Protein AF-A0A7S1WUV7-F1 (afdb_monomer_lite)

Organism: Alexandrium catenella (NCBI:txid2925)

Secondary structure (DSSP, 8-state):
-HHHHHHHHHHHHHHHHHHHHHHHHHHHHHHHHHHHHHHHHHHHHHHHHHHHHHHHHHHHHHHHHHHHHHHHHHHHHHHHHHHHHHHHHHHHHHHHHHHHHHHHHHHHHHHHHHH--------------S-HHHHHHHHHHHHHHHHHHHHHHHHHHHHHHHHHHHHHHHHHHHHHHHHHHHHHHHHHHHHHHHHHHHHHHHHHHHHHHHHHHHHHHHHHHHHHHHHHHHHHHHHHHHHHHHHHHHHHHHHHHHHHHHHHHHHHHHHHHHHHHHHHHHHHHHHHHHHHHHHHHHHHHHHHHHHHHHHS------PPPTT-HHHHHHHHHHHHHHHHHHHT------------

Sequence (352 aa):
AVKSATLNLEDATKKKGTFLEHVQAERSRLADHQRWCADAGRELDQATASLKGSWAKRDQAQDFIDKLSDELAGFREELAALEAAAEADRAEAAFHRERLRVSEERCAAFQMAHGSRPASRAAKAAPPMPLVGLAAEAGKIEEQARNALRQQLVEVAAKSAAFSKEAEGLEGDRDKYAEELRKLKEETRPLAERQARAEKDIKELDVEVEKLQTNRMVLFMQVESATRQKERFYQDRSRMLSDMGCRKQTVEEIRGLTWQQLDEAKDVMCKTSKTWQASEAEHQQRRRELARLAAAHSQALAAASAAQPALRVKLPEPDSVHMEAALQRAQAASASVQARGAPAQAQQGLEE

Radius of gyration: 77.76 Å; chains: 1; bounding box: 161×42×226 Å

pLDDT: mean 78.92, std 14.1, range [41.12, 97.5]

Structure (mmCIF, N/CA/C/O backbone):
data_AF-A0A7S1WUV7-F1
#
_entry.id   AF-A0A7S1WUV7-F1
#
loop_
_atom_site.group_PDB
_atom_site.id
_atom_site.type_symbol
_atom_site.label_atom_id
_atom_site.label_alt_id
_atom_site.label_comp_id
_atom_site.label_asym_id
_atom_site.label_entity_id
_atom_site.label_seq_id
_atom_site.pdbx_PDB_ins_code
_atom_site.Cartn_x
_atom_site.Cartn_y
_atom_site.Cartn_z
_atom_site.occupancy
_atom_site.B_iso_or_equiv
_atom_site.auth_seq_id
_atom_site.auth_comp_id
_atom_site.auth_asym_id
_atom_site.auth_atom_id
_atom_site.pdbx_PDB_model_num
ATOM 1 N N . ALA A 1 1 ? -43.444 -12.547 53.611 1.00 56.59 1 ALA A N 1
ATOM 2 C CA . ALA A 1 1 ? -42.289 -11.624 53.638 1.00 56.59 1 ALA A CA 1
ATOM 3 C C . ALA A 1 1 ? -40.950 -12.357 53.476 1.00 56.59 1 ALA A C 1
ATOM 5 O O . ALA A 1 1 ? -40.389 -12.292 52.394 1.00 56.59 1 ALA A O 1
ATOM 6 N N . VAL A 1 2 ? -40.472 -13.126 54.467 1.00 59.25 2 VAL A N 1
ATOM 7 C CA . VAL A 1 2 ? -39.122 -13.746 54.446 1.00 59.25 2 VAL A CA 1
ATOM 8 C C . VAL A 1 2 ? -38.874 -14.667 53.239 1.00 59.25 2 VAL A C 1
ATOM 10 O O . VAL A 1 2 ? -37.889 -14.477 52.540 1.00 59.25 2 VAL A O 1
ATOM 13 N N . LYS A 1 3 ? -39.798 -15.586 52.915 1.00 64.25 3 LYS A N 1
ATOM 14 C CA . LYS A 1 3 ? -39.678 -16.466 51.729 1.00 64.25 3 LYS A CA 1
ATOM 15 C C . LYS A 1 3 ? -39.639 -15.714 50.388 1.00 64.25 3 LYS A C 1
ATOM 17 O O . LYS A 1 3 ? -39.005 -16.169 49.446 1.00 64.25 3 LYS A O 1
ATOM 22 N N . SER A 1 4 ? -40.319 -14.570 50.295 1.00 65.94 4 SER A N 1
ATOM 23 C CA . SER A 1 4 ? -40.301 -13.729 49.089 1.00 65.94 4 SER A CA 1
ATOM 24 C C . SER A 1 4 ? -38.988 -12.944 48.987 1.00 65.94 4 SER A C 1
ATOM 26 O O . SER A 1 4 ? -38.419 -12.844 47.906 1.00 65.94 4 SER A O 1
ATOM 28 N N . ALA A 1 5 ? -38.448 -12.478 50.118 1.00 61.56 5 ALA A N 1
ATOM 29 C CA . ALA A 1 5 ? -37.150 -11.813 50.167 1.00 61.56 5 ALA A CA 1
ATOM 30 C C . ALA A 1 5 ? -35.989 -12.757 49.802 1.00 61.56 5 ALA A C 1
ATOM 32 O O . ALA A 1 5 ? -35.082 -12.345 49.085 1.00 61.56 5 ALA A O 1
ATOM 33 N N . THR A 1 6 ? -36.027 -14.023 50.234 1.0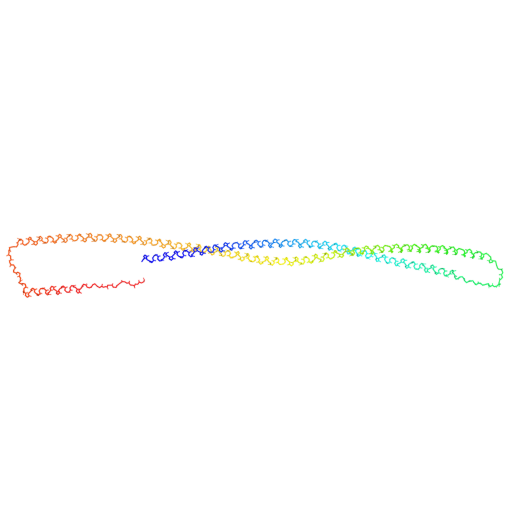0 68.50 6 THR A N 1
ATOM 34 C CA . THR A 1 6 ? -35.000 -15.019 49.877 1.00 68.50 6 THR A CA 1
ATOM 35 C C . THR A 1 6 ? -35.036 -15.383 48.394 1.00 68.50 6 THR A C 1
ATOM 37 O O . THR A 1 6 ? -33.985 -15.411 47.763 1.00 68.50 6 THR A O 1
ATOM 40 N N . LEU A 1 7 ? -36.229 -15.568 47.812 1.00 73.94 7 LEU A N 1
ATOM 41 C CA . LEU A 1 7 ? -36.388 -15.803 46.369 1.00 73.94 7 LEU A CA 1
ATOM 42 C C . LEU A 1 7 ? -35.857 -14.625 45.537 1.00 73.94 7 LEU A C 1
ATOM 44 O O . LEU A 1 7 ? -35.116 -14.830 44.580 1.00 73.94 7 LEU A O 1
ATOM 48 N N . ASN A 1 8 ? -36.150 -13.387 45.947 1.00 73.12 8 ASN A N 1
ATOM 49 C CA . ASN A 1 8 ? -35.630 -12.194 45.273 1.00 73.12 8 ASN A CA 1
ATOM 50 C C . ASN A 1 8 ? -34.098 -12.078 45.370 1.00 73.12 8 ASN A C 1
ATOM 52 O O . ASN A 1 8 ? -33.456 -11.592 44.438 1.00 73.12 8 ASN A O 1
ATOM 56 N N . LEU A 1 9 ? -33.499 -12.527 46.479 1.00 70.69 9 LEU A N 1
ATOM 57 C CA . LEU A 1 9 ? -32.046 -12.525 46.664 1.00 70.69 9 LEU A CA 1
ATOM 58 C C . LEU A 1 9 ? -31.357 -13.584 45.783 1.00 70.69 9 LEU A C 1
ATOM 60 O O . LEU A 1 9 ? -30.314 -13.310 45.183 1.00 70.69 9 LEU A O 1
ATOM 64 N N . GLU A 1 10 ? -31.945 -14.776 45.669 1.00 76.62 10 GLU A N 1
ATOM 65 C CA . GLU A 1 10 ? -31.465 -15.839 44.775 1.00 76.62 10 GLU A CA 1
ATOM 66 C C . GLU A 1 10 ? -31.555 -15.421 43.302 1.00 76.62 10 GLU A C 1
ATOM 68 O O . GLU A 1 10 ? -30.603 -15.598 42.541 1.00 76.62 10 GLU A O 1
ATOM 73 N N . ASP A 1 11 ? -32.649 -14.776 42.899 1.00 80.81 11 ASP A N 1
ATOM 74 C CA . ASP A 1 11 ? -32.791 -14.231 41.547 1.00 80.81 11 ASP A CA 1
ATOM 75 C C . ASP A 1 11 ? -31.796 -13.098 41.264 1.00 80.81 11 ASP A C 1
ATOM 77 O O . ASP A 1 11 ? -31.212 -13.033 40.179 1.00 80.81 11 ASP A O 1
ATOM 81 N N . ALA A 1 12 ? -31.551 -12.210 42.231 1.00 74.06 12 ALA A N 1
ATOM 82 C CA . ALA A 1 12 ? -30.576 -11.130 42.087 1.00 74.06 12 ALA A CA 1
ATOM 83 C C . ALA A 1 12 ? -29.134 -11.656 41.992 1.00 74.06 12 ALA A C 1
ATOM 85 O O . ALA A 1 12 ? -28.332 -11.138 41.211 1.00 74.06 12 ALA A O 1
ATOM 86 N N . THR A 1 13 ? -28.797 -12.700 42.752 1.00 76.19 13 THR A N 1
ATOM 87 C CA . THR A 1 13 ? -27.467 -13.331 42.704 1.00 76.19 13 THR A CA 1
ATOM 88 C C . THR A 1 13 ? -27.249 -14.106 41.409 1.00 76.19 13 THR A C 1
ATOM 90 O O . THR A 1 13 ? -26.186 -13.953 40.805 1.00 76.19 13 THR A O 1
ATOM 93 N N . LYS A 1 14 ? -28.262 -14.826 40.907 1.00 81.69 14 LYS A N 1
ATOM 94 C CA . LYS A 1 14 ? -28.226 -15.445 39.570 1.00 81.69 14 LYS A CA 1
ATOM 95 C C . LYS A 1 14 ? -28.046 -14.404 38.465 1.00 81.69 14 LYS A C 1
ATOM 97 O O . LYS A 1 14 ? -27.123 -14.531 37.666 1.00 81.69 14 LYS A O 1
ATOM 102 N N . LYS A 1 15 ? -28.845 -13.326 38.471 1.00 80.19 15 LYS A N 1
ATOM 103 C CA . LYS A 1 15 ? -28.729 -12.219 37.497 1.00 80.19 15 LYS A CA 1
ATOM 104 C C . LYS A 1 15 ? -27.354 -11.545 37.540 1.00 80.19 15 LYS A C 1
ATOM 106 O O . LYS A 1 15 ? -26.814 -11.176 36.498 1.00 80.19 15 LYS A O 1
ATOM 111 N N . LYS A 1 16 ? -26.764 -11.398 38.732 1.00 78.56 16 LYS A N 1
ATOM 112 C CA . LYS A 1 16 ? -25.396 -10.885 38.901 1.00 78.56 16 LYS A CA 1
ATOM 113 C C . LYS A 1 16 ? -24.354 -11.841 38.313 1.00 78.56 16 LYS A C 1
ATOM 115 O O . LYS A 1 16 ? -23.436 -11.369 37.649 1.00 78.56 16 LYS A O 1
ATOM 120 N N . GLY A 1 17 ? -24.499 -13.149 38.531 1.00 81.94 17 GLY A N 1
ATOM 121 C CA . GLY A 1 17 ? -23.625 -14.175 37.952 1.00 81.94 17 GLY A CA 1
ATOM 122 C C . GLY A 1 17 ? -23.618 -14.125 36.424 1.00 81.94 17 GLY A C 1
ATOM 123 O O . GLY A 1 17 ? -22.570 -13.895 35.828 1.00 81.94 17 GLY A O 1
ATOM 124 N N . THR A 1 18 ? -24.799 -14.189 35.801 1.00 84.81 18 THR A N 1
ATOM 125 C CA . THR A 1 18 ? -24.943 -14.119 34.335 1.00 84.81 18 THR A CA 1
ATOM 126 C C . THR A 1 18 ? -24.417 -12.805 33.752 1.00 84.81 18 THR A C 1
ATOM 128 O O . THR A 1 18 ? -23.860 -12.775 32.658 1.00 84.81 18 THR A O 1
ATOM 131 N N . PHE A 1 19 ? -24.568 -11.694 34.481 1.00 75.56 19 PHE A N 1
ATOM 132 C CA . PHE A 1 19 ? -24.035 -10.402 34.056 1.00 75.56 19 PHE A CA 1
ATOM 133 C C . PHE A 1 19 ? -22.501 -10.365 34.090 1.00 75.56 19 PHE A C 1
ATOM 135 O O . PHE A 1 19 ? -21.883 -9.854 33.159 1.00 75.56 19 PHE A O 1
ATOM 142 N N . LEU A 1 20 ? -21.875 -10.911 35.138 1.00 82.06 20 LEU A N 1
ATOM 143 C CA . LEU A 1 20 ? -20.415 -10.982 35.233 1.00 82.06 20 LEU A CA 1
ATOM 144 C C . LEU A 1 20 ? -19.821 -11.875 34.141 1.00 82.06 20 LEU A C 1
ATOM 146 O O . LEU A 1 20 ? -18.829 -11.487 33.527 1.00 82.06 20 LEU A O 1
ATOM 150 N N . GLU A 1 21 ? -20.459 -13.010 33.848 1.00 85.06 21 GLU A N 1
ATOM 151 C CA . GLU A 1 21 ? -20.090 -13.872 32.720 1.00 85.06 21 GLU A CA 1
ATOM 152 C C . GLU A 1 21 ? -20.181 -13.121 31.388 1.00 85.06 21 GLU A C 1
ATOM 154 O O . GLU A 1 21 ? -19.249 -13.176 30.586 1.00 85.06 21 GLU A O 1
ATOM 159 N N . HIS A 1 22 ? -21.250 -12.347 31.173 1.00 79.12 22 HIS A N 1
ATOM 160 C CA . HIS A 1 22 ? -21.406 -11.534 29.969 1.00 79.12 22 HIS A CA 1
ATOM 161 C C . HIS A 1 22 ? -20.325 -10.445 29.852 1.00 79.12 22 HIS A C 1
ATOM 163 O O . HIS A 1 22 ? -19.705 -10.305 28.801 1.00 79.12 22 HIS A O 1
ATOM 169 N N . VAL A 1 23 ? -20.021 -9.724 30.938 1.00 78.94 23 VAL A N 1
ATOM 170 C CA . VAL A 1 23 ? -18.937 -8.721 30.962 1.00 78.94 23 VAL A CA 1
ATOM 171 C C . VAL A 1 23 ? -17.575 -9.363 30.698 1.00 78.94 23 VAL A C 1
ATOM 173 O O . VAL A 1 23 ? -16.730 -8.772 30.024 1.00 78.94 23 VAL A O 1
ATOM 176 N N . GLN A 1 24 ? -17.335 -10.563 31.225 1.00 85.12 24 GLN A N 1
ATOM 177 C CA . GLN A 1 24 ? -16.090 -11.288 31.001 1.00 85.12 24 GLN A CA 1
ATOM 178 C C . GLN A 1 24 ? -15.980 -11.784 29.555 1.00 85.12 24 GLN A C 1
ATOM 180 O O . GLN A 1 24 ? -14.920 -11.633 28.953 1.00 85.12 24 GLN A O 1
ATOM 185 N N . ALA A 1 25 ? -17.076 -12.272 28.968 1.00 83.00 25 ALA A N 1
ATOM 186 C CA . ALA A 1 25 ? -17.142 -12.632 27.555 1.00 83.00 25 ALA A CA 1
ATOM 187 C C . ALA A 1 25 ? -16.883 -11.422 26.639 1.00 83.00 25 ALA A C 1
ATOM 189 O O . ALA A 1 25 ? -16.082 -11.524 25.712 1.00 83.00 25 ALA A O 1
ATOM 190 N N . GLU A 1 26 ? -17.481 -10.262 26.925 1.00 79.38 26 GLU A N 1
ATOM 191 C CA . GLU A 1 26 ? -17.240 -9.024 26.167 1.00 79.38 26 GLU A CA 1
ATOM 192 C C . GLU A 1 26 ? -15.802 -8.507 26.325 1.00 79.38 26 GLU A C 1
ATOM 194 O O . GLU A 1 26 ? -15.195 -8.035 25.364 1.00 79.38 26 GLU A O 1
ATOM 199 N N . ARG A 1 27 ? -15.190 -8.656 27.509 1.00 82.06 27 ARG A N 1
ATOM 200 C CA . ARG A 1 27 ? -13.759 -8.360 27.693 1.00 82.06 27 ARG A CA 1
ATOM 201 C C . ARG A 1 27 ? -12.869 -9.264 26.846 1.00 82.06 27 ARG A C 1
ATOM 203 O O . ARG A 1 27 ? -11.923 -8.756 26.248 1.00 82.06 27 ARG A O 1
ATOM 210 N N . SER A 1 28 ? -13.163 -10.563 26.792 1.00 87.81 28 SER A N 1
ATOM 211 C CA . SER A 1 28 ? -12.429 -11.501 25.936 1.00 87.81 28 SER A CA 1
ATOM 212 C C . SER A 1 28 ? -12.592 -11.140 24.460 1.00 87.81 28 SER A C 1
ATOM 214 O O . SER A 1 28 ? -11.590 -10.999 23.768 1.00 87.81 28 SER A O 1
ATOM 216 N N . ARG A 1 29 ? -13.821 -10.853 24.004 1.00 82.50 29 ARG A N 1
ATOM 217 C CA . ARG A 1 29 ? -14.094 -10.390 22.630 1.00 82.50 29 ARG A CA 1
ATOM 218 C C . ARG A 1 29 ? -13.323 -9.121 22.278 1.00 82.50 29 ARG A C 1
ATOM 220 O O . ARG A 1 29 ? -12.734 -9.047 21.205 1.00 82.50 29 ARG A O 1
ATOM 227 N N . LEU A 1 30 ? -13.280 -8.139 23.181 1.00 81.50 30 LEU A N 1
ATOM 228 C CA . LEU A 1 30 ? -12.511 -6.912 22.969 1.00 81.50 30 LEU A CA 1
ATOM 229 C C . LEU A 1 30 ? -11.004 -7.190 22.887 1.00 81.50 30 LEU A C 1
ATOM 231 O O . LEU A 1 30 ? -10.322 -6.579 22.067 1.00 81.50 30 LEU A O 1
ATOM 235 N N . ALA A 1 31 ? -10.478 -8.087 23.724 1.00 86.75 31 ALA A N 1
ATOM 236 C CA . ALA A 1 31 ? -9.068 -8.466 23.696 1.00 86.75 31 ALA A CA 1
ATOM 237 C C . ALA A 1 31 ? -8.701 -9.199 22.395 1.00 86.75 31 ALA A C 1
ATOM 239 O O . ALA A 1 31 ? -7.674 -8.889 21.789 1.00 86.75 31 ALA A O 1
ATOM 240 N N . ASP A 1 32 ? -9.553 -10.114 21.934 1.00 86.81 32 ASP A N 1
ATOM 241 C CA . ASP A 1 32 ? -9.372 -10.820 20.664 1.00 86.81 32 ASP A CA 1
ATOM 242 C C . ASP A 1 32 ? -9.455 -9.850 19.479 1.00 86.81 32 ASP A C 1
ATOM 244 O O . ASP A 1 32 ? -8.596 -9.877 18.598 1.00 86.81 32 ASP A O 1
ATOM 248 N N . HIS A 1 33 ? -10.406 -8.910 19.503 1.00 79.19 33 HIS A N 1
ATOM 249 C CA . HIS A 1 33 ? -10.515 -7.859 18.487 1.00 79.19 33 HIS A CA 1
ATOM 250 C C . HIS A 1 33 ? -9.288 -6.941 18.468 1.00 79.19 33 HIS A C 1
ATOM 252 O O . HIS A 1 33 ? -8.793 -6.586 17.405 1.00 79.19 33 HIS A O 1
ATOM 258 N N . GLN A 1 34 ? -8.743 -6.582 19.635 1.00 82.75 34 GLN A N 1
ATOM 259 C CA . GLN A 1 34 ? -7.508 -5.795 19.728 1.00 82.75 34 GLN A CA 1
ATOM 260 C C . GLN A 1 34 ? -6.296 -6.534 19.155 1.00 82.75 34 GLN A C 1
ATOM 262 O O . GLN A 1 34 ? -5.472 -5.903 18.491 1.00 82.75 34 GLN A O 1
ATOM 267 N N . ARG A 1 35 ? -6.186 -7.846 19.400 1.00 92.06 35 ARG A N 1
ATOM 268 C CA . ARG A 1 35 ? -5.139 -8.684 18.798 1.00 92.06 35 ARG A CA 1
ATOM 269 C C . ARG A 1 35 ? -5.284 -8.708 17.285 1.00 92.06 35 ARG A C 1
ATOM 271 O O . ARG A 1 35 ? -4.329 -8.369 16.598 1.00 92.06 35 ARG A O 1
ATOM 278 N N . TRP A 1 36 ? -6.494 -8.966 16.795 1.00 91.00 36 TRP A N 1
ATOM 279 C CA . TRP A 1 36 ? -6.782 -8.958 15.367 1.00 91.00 36 TRP A CA 1
ATOM 280 C C . TRP A 1 36 ? -6.472 -7.602 14.707 1.00 91.00 36 TRP A C 1
ATOM 282 O O . TRP A 1 36 ? -5.833 -7.570 13.660 1.00 91.00 36 TRP A O 1
ATOM 292 N N . CYS A 1 37 ? -6.817 -6.468 15.334 1.00 79.81 37 CYS A N 1
ATOM 293 C CA . CYS A 1 37 ? -6.423 -5.143 14.833 1.00 79.81 37 CYS A CA 1
ATOM 294 C C . CYS A 1 37 ? -4.900 -4.968 14.756 1.00 79.81 37 CYS A C 1
ATOM 296 O O . CYS A 1 37 ? -4.401 -4.352 13.817 1.00 79.81 37 CYS A O 1
ATOM 298 N N . ALA A 1 38 ? -4.164 -5.456 15.759 1.00 86.88 38 ALA A N 1
ATOM 299 C CA . ALA A 1 38 ? -2.708 -5.369 15.777 1.00 86.88 38 ALA A CA 1
ATOM 300 C C . ALA A 1 38 ? -2.074 -6.258 14.695 1.00 86.88 38 ALA A C 1
ATOM 302 O O . ALA A 1 38 ? -1.113 -5.836 14.055 1.00 86.88 38 ALA A O 1
ATOM 303 N N . ASP A 1 39 ? -2.623 -7.454 14.473 1.00 88.00 39 ASP A N 1
ATOM 304 C CA . ASP A 1 39 ? -2.218 -8.358 13.394 1.00 88.00 39 ASP A CA 1
ATOM 305 C C . ASP A 1 39 ? -2.465 -7.724 12.021 1.00 88.00 39 ASP A C 1
ATOM 307 O O . ASP A 1 39 ? -1.526 -7.583 11.241 1.00 88.00 39 ASP A O 1
ATOM 311 N N . ALA A 1 40 ? -3.677 -7.222 11.771 1.00 80.81 40 ALA A N 1
ATOM 312 C CA . ALA A 1 40 ? -4.023 -6.542 10.523 1.00 80.81 40 ALA A CA 1
ATOM 313 C C . ALA A 1 40 ? -3.165 -5.284 10.278 1.00 80.81 40 ALA A C 1
ATOM 315 O O . ALA A 1 40 ? -2.779 -5.001 9.146 1.00 80.81 40 ALA A O 1
ATOM 316 N N . GLY A 1 41 ? -2.822 -4.541 11.339 1.00 83.62 41 GLY A N 1
ATOM 317 C CA . GLY A 1 41 ? -1.891 -3.414 11.260 1.00 83.62 41 GLY A CA 1
ATOM 318 C C . GLY A 1 41 ? -0.488 -3.845 10.826 1.00 83.62 41 GLY A C 1
ATOM 319 O O . GLY A 1 41 ? 0.074 -3.259 9.905 1.00 83.62 41 GLY A O 1
ATOM 320 N N . ARG A 1 42 ? 0.050 -4.920 11.421 1.00 92.50 42 ARG A N 1
ATOM 321 C CA . ARG A 1 42 ? 1.346 -5.490 11.017 1.00 92.50 42 ARG A CA 1
ATOM 322 C C . ARG A 1 42 ? 1.341 -5.979 9.571 1.00 92.50 42 ARG A C 1
ATOM 324 O O . ARG A 1 42 ? 2.309 -5.741 8.854 1.00 92.50 42 ARG A O 1
ATOM 331 N N . GLU A 1 43 ? 0.270 -6.639 9.140 1.00 87.44 43 GLU A N 1
ATOM 332 C CA . GLU A 1 43 ? 0.115 -7.091 7.753 1.00 87.44 43 GLU A CA 1
ATOM 333 C C . GLU A 1 43 ? 0.074 -5.909 6.777 1.00 87.44 43 GLU A C 1
ATOM 335 O O . GLU A 1 43 ? 0.735 -5.942 5.737 1.00 87.44 43 GLU A O 1
ATOM 340 N N . LEU A 1 44 ? -0.639 -4.833 7.123 1.00 86.06 44 LEU A N 1
ATOM 341 C CA . LEU A 1 44 ? -0.683 -3.611 6.321 1.00 86.06 44 LEU A CA 1
ATOM 342 C C . LEU A 1 44 ? 0.693 -2.935 6.230 1.00 86.06 44 LEU A C 1
ATOM 344 O O . LEU A 1 44 ? 1.091 -2.493 5.147 1.00 86.06 44 LEU A O 1
ATOM 348 N N . ASP A 1 45 ? 1.433 -2.877 7.336 1.00 90.00 45 ASP A N 1
ATOM 349 C CA . ASP A 1 45 ? 2.793 -2.335 7.369 1.00 90.00 45 ASP A CA 1
ATOM 350 C C . ASP A 1 45 ? 3.746 -3.179 6.511 1.00 90.00 45 ASP A C 1
ATOM 352 O O . ASP A 1 45 ? 4.505 -2.634 5.704 1.00 90.00 45 ASP A O 1
ATOM 356 N N . GLN A 1 46 ? 3.659 -4.510 6.607 1.00 91.12 46 GLN A N 1
ATOM 357 C CA . GLN A 1 46 ? 4.445 -5.436 5.792 1.00 91.12 46 GLN A CA 1
ATOM 358 C C . GLN A 1 46 ? 4.112 -5.303 4.300 1.00 91.12 46 GLN A C 1
ATOM 360 O O . GLN A 1 46 ? 5.023 -5.213 3.475 1.00 91.12 46 GLN A O 1
ATOM 365 N N . ALA A 1 47 ? 2.827 -5.219 3.941 1.00 85.25 47 ALA A N 1
ATOM 366 C CA . ALA A 1 47 ? 2.390 -4.991 2.565 1.00 85.25 47 ALA A CA 1
ATOM 367 C C . ALA A 1 47 ? 2.878 -3.633 2.035 1.00 85.25 47 ALA A C 1
ATOM 369 O O . ALA A 1 47 ? 3.320 -3.527 0.891 1.00 85.25 47 ALA A O 1
ATOM 370 N N . THR A 1 48 ? 2.865 -2.595 2.875 1.00 87.81 48 THR A N 1
ATOM 371 C CA . THR A 1 48 ? 3.362 -1.259 2.520 1.00 87.81 48 THR A CA 1
ATOM 372 C C . THR A 1 48 ? 4.876 -1.257 2.309 1.00 87.81 48 THR A C 1
ATOM 374 O O . THR A 1 48 ? 5.357 -0.642 1.355 1.00 87.81 48 THR A O 1
ATOM 377 N N . ALA A 1 49 ? 5.633 -1.954 3.158 1.00 91.50 49 ALA A N 1
ATOM 378 C CA . ALA A 1 49 ? 7.075 -2.119 2.997 1.00 91.50 49 ALA A CA 1
ATOM 379 C C . ALA A 1 49 ? 7.414 -2.916 1.727 1.00 91.50 49 ALA A C 1
ATOM 381 O O . ALA A 1 49 ? 8.281 -2.497 0.961 1.00 91.50 49 ALA A O 1
ATOM 382 N N . SER A 1 50 ? 6.686 -4.008 1.465 1.00 87.88 50 SER A N 1
ATOM 383 C CA . SER A 1 50 ? 6.830 -4.805 0.241 1.00 87.88 50 SER A CA 1
ATOM 384 C C . SER A 1 50 ? 6.562 -3.963 -1.003 1.00 87.88 50 SER A C 1
ATOM 386 O O . SER A 1 50 ? 7.376 -3.957 -1.919 1.00 87.88 50 SER A O 1
ATOM 388 N N . LEU A 1 51 ? 5.471 -3.190 -1.011 1.00 86.38 51 LEU A N 1
ATOM 389 C CA . LEU A 1 51 ? 5.126 -2.299 -2.116 1.00 86.38 51 LEU A CA 1
ATOM 390 C C . LEU A 1 51 ? 6.236 -1.270 -2.371 1.00 86.38 51 LEU A C 1
ATOM 392 O O . LEU A 1 51 ? 6.639 -1.086 -3.515 1.00 86.38 51 LEU A O 1
ATOM 396 N N . LYS A 1 52 ? 6.766 -0.627 -1.320 1.00 90.56 52 LYS A N 1
ATOM 397 C CA . LYS A 1 52 ? 7.904 0.303 -1.445 1.00 90.56 52 LYS A CA 1
ATOM 398 C C . LYS A 1 52 ? 9.143 -0.379 -2.030 1.00 90.56 52 LYS A C 1
ATOM 400 O O . LYS A 1 52 ? 9.808 0.206 -2.877 1.00 90.56 52 LYS A O 1
ATOM 405 N N . GLY A 1 53 ? 9.436 -1.607 -1.600 1.00 89.19 53 GLY A N 1
ATOM 406 C CA . GLY A 1 53 ? 10.535 -2.403 -2.144 1.00 89.19 53 GLY A CA 1
ATOM 407 C C . GLY A 1 53 ? 10.358 -2.722 -3.630 1.00 89.19 53 GLY A C 1
ATOM 408 O O . GLY A 1 53 ? 11.317 -2.610 -4.388 1.00 89.19 53 GLY A O 1
ATOM 409 N N . SER A 1 54 ? 9.143 -3.073 -4.064 1.00 84.75 54 SER A N 1
ATOM 410 C CA . SER A 1 54 ? 8.846 -3.336 -5.478 1.00 84.75 54 SER A CA 1
ATOM 411 C C . SER A 1 54 ? 8.945 -2.075 -6.341 1.00 84.75 54 SER A C 1
ATOM 413 O O . SER A 1 54 ? 9.515 -2.147 -7.425 1.00 84.75 54 SER A O 1
ATOM 415 N N . TRP A 1 55 ? 8.491 -0.914 -5.850 1.00 85.50 55 TRP A N 1
ATOM 416 C CA . TRP A 1 55 ? 8.692 0.370 -6.541 1.00 85.50 55 TRP A CA 1
ATOM 417 C C . TRP A 1 55 ? 10.173 0.697 -6.733 1.00 85.50 55 TRP A C 1
ATOM 419 O O . TRP A 1 55 ? 10.589 0.972 -7.849 1.00 85.50 55 TRP A O 1
ATOM 429 N N . ALA A 1 56 ? 10.991 0.565 -5.686 1.00 90.88 56 ALA A N 1
ATOM 430 C CA . ALA A 1 56 ? 12.426 0.823 -5.799 1.00 90.88 56 ALA A CA 1
ATOM 431 C C . ALA A 1 56 ? 13.115 -0.102 -6.821 1.00 90.88 56 ALA A C 1
ATOM 433 O O . ALA A 1 56 ? 13.999 0.331 -7.556 1.00 90.88 56 ALA A O 1
ATOM 434 N N . LYS A 1 57 ? 12.700 -1.375 -6.893 1.00 86.94 57 LYS A N 1
ATOM 435 C CA . LYS A 1 57 ? 13.195 -2.317 -7.910 1.00 86.94 57 LYS A CA 1
ATOM 436 C C . LYS A 1 57 ? 12.752 -1.930 -9.320 1.00 86.94 57 LYS A C 1
ATOM 438 O O . LYS A 1 57 ? 13.555 -2.038 -10.240 1.00 86.94 57 LYS A O 1
ATOM 443 N N . ARG A 1 58 ? 11.498 -1.496 -9.486 1.00 87.81 58 ARG A N 1
ATOM 444 C CA . ARG A 1 58 ? 10.969 -1.001 -10.764 1.00 87.81 58 ARG A CA 1
ATOM 445 C C . ARG A 1 58 ? 11.768 0.208 -11.244 1.00 87.81 58 ARG A C 1
ATOM 447 O O . ARG A 1 58 ? 12.204 0.205 -12.387 1.00 87.81 58 ARG A O 1
ATOM 454 N N . ASP A 1 59 ? 12.008 1.180 -10.369 1.00 88.31 59 ASP A N 1
ATOM 455 C CA . ASP A 1 59 ? 12.776 2.385 -10.701 1.00 88.31 59 ASP A CA 1
ATOM 456 C C . ASP A 1 59 ? 14.216 2.024 -11.097 1.00 88.31 59 ASP A C 1
ATOM 458 O O . ASP A 1 59 ? 14.704 2.448 -12.139 1.00 88.31 59 ASP A O 1
ATOM 462 N N . GLN A 1 60 ? 14.870 1.136 -10.338 1.00 89.00 60 GLN A N 1
ATOM 463 C CA . GLN A 1 60 ? 16.210 0.650 -10.676 1.00 89.00 60 GLN A CA 1
ATOM 464 C C . GLN A 1 60 ? 16.253 -0.087 -12.026 1.00 89.00 60 GLN A C 1
ATOM 466 O O . GLN A 1 60 ? 17.227 0.036 -12.771 1.00 89.00 60 GLN A O 1
ATOM 471 N N . ALA A 1 61 ? 15.227 -0.883 -12.335 1.00 82.69 61 ALA A N 1
ATOM 472 C CA . ALA A 1 61 ? 15.118 -1.562 -13.620 1.00 82.69 61 ALA A CA 1
ATOM 473 C C . ALA A 1 61 ? 14.887 -0.559 -14.760 1.00 82.69 61 ALA A C 1
ATOM 475 O O . ALA A 1 61 ? 15.477 -0.722 -15.826 1.00 82.69 61 ALA A O 1
ATOM 476 N N . GLN A 1 62 ? 14.094 0.492 -14.530 1.00 86.94 62 GLN A N 1
ATOM 477 C CA . GLN A 1 62 ? 13.865 1.553 -15.510 1.00 86.94 62 GLN A CA 1
ATOM 478 C C . GLN A 1 62 ? 15.164 2.302 -15.820 1.00 86.94 62 GLN A C 1
ATOM 480 O O . GLN A 1 62 ? 15.537 2.395 -16.985 1.00 86.94 62 GLN A O 1
ATOM 485 N N . ASP A 1 63 ? 15.921 2.700 -14.794 1.00 91.12 63 ASP A N 1
ATOM 486 C CA . ASP A 1 63 ? 17.237 3.328 -14.964 1.00 91.12 63 ASP A CA 1
ATOM 487 C C . ASP A 1 63 ? 18.204 2.444 -15.773 1.00 91.12 63 ASP A C 1
ATOM 489 O O . ASP A 1 63 ? 19.069 2.936 -16.499 1.00 91.12 63 ASP A O 1
ATOM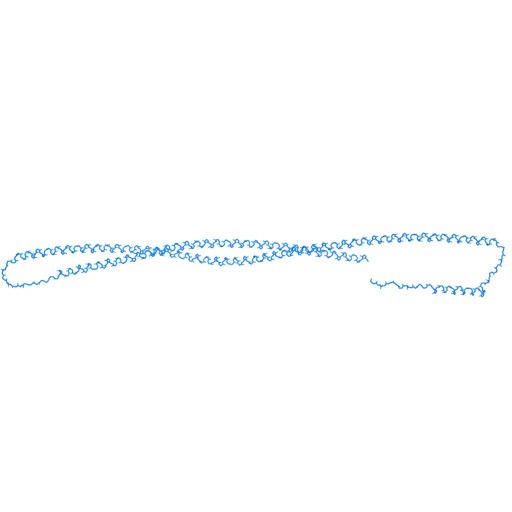 493 N N . PHE A 1 64 ? 18.108 1.119 -15.619 1.00 85.81 64 PHE A N 1
ATOM 494 C CA . PHE A 1 64 ? 18.922 0.173 -16.379 1.00 85.81 64 PHE A CA 1
ATOM 495 C C . PHE A 1 64 ? 18.495 0.089 -17.851 1.00 85.81 64 PHE A C 1
ATOM 497 O O . PHE A 1 64 ? 19.358 0.038 -18.727 1.00 85.81 64 PHE A O 1
ATOM 504 N N . ILE A 1 65 ? 17.191 0.108 -18.137 1.00 85.00 65 ILE A N 1
ATOM 505 C CA . ILE A 1 65 ? 16.674 0.159 -19.512 1.00 85.00 65 ILE A CA 1
ATOM 506 C C . ILE A 1 65 ? 17.069 1.460 -20.190 1.00 85.00 65 ILE A C 1
ATOM 508 O O . ILE A 1 65 ? 17.492 1.417 -21.342 1.00 85.00 65 ILE A O 1
ATOM 512 N N . ASP A 1 66 ? 16.961 2.590 -19.499 1.00 87.56 66 ASP A N 1
ATOM 513 C CA . ASP A 1 66 ? 17.302 3.895 -20.062 1.00 87.56 66 ASP A CA 1
ATOM 514 C C . ASP A 1 66 ? 18.785 3.920 -20.467 1.00 87.56 66 ASP A C 1
ATOM 516 O O . ASP A 1 66 ? 19.107 4.233 -21.611 1.00 87.56 66 ASP A O 1
ATOM 520 N N . LYS A 1 67 ? 19.679 3.412 -19.606 1.00 91.44 67 LYS A N 1
ATOM 521 C CA . LYS A 1 67 ? 21.108 3.241 -19.937 1.00 91.44 67 LYS A CA 1
ATOM 522 C C . LYS A 1 67 ? 21.343 2.337 -21.145 1.00 91.44 67 LYS A C 1
ATOM 524 O O . LYS A 1 67 ? 22.110 2.696 -22.031 1.00 91.44 67 LYS A O 1
ATOM 529 N N . LEU A 1 68 ? 20.688 1.174 -21.203 1.00 83.56 68 LEU A N 1
ATOM 530 C CA . LEU A 1 68 ? 20.804 0.281 -22.361 1.00 83.56 68 LEU A CA 1
ATOM 531 C C . LEU A 1 68 ? 20.253 0.924 -23.639 1.00 83.56 68 LEU A C 1
ATOM 533 O O . LEU A 1 68 ? 20.758 0.655 -24.726 1.00 83.56 68 LEU A O 1
ATOM 537 N N . SER A 1 69 ? 19.216 1.751 -23.519 1.00 85.00 69 SER A N 1
ATOM 538 C CA . SER A 1 69 ? 18.613 2.470 -24.642 1.00 85.00 69 SER A CA 1
ATOM 539 C C . SER A 1 69 ? 19.575 3.515 -25.198 1.00 85.00 69 SER A C 1
ATOM 541 O O . SER A 1 69 ? 19.733 3.588 -26.416 1.00 85.00 69 SER A O 1
ATOM 543 N N . ASP A 1 70 ? 20.252 4.257 -24.321 1.00 89.38 70 ASP A N 1
ATOM 544 C CA . ASP A 1 70 ? 21.282 5.230 -24.691 1.00 89.38 70 ASP A CA 1
ATOM 545 C C . ASP A 1 70 ? 22.491 4.543 -25.345 1.00 89.38 70 ASP A C 1
ATOM 547 O O . ASP A 1 70 ? 22.946 4.969 -26.407 1.00 89.38 70 ASP A O 1
ATOM 551 N N . GLU A 1 71 ? 22.973 3.432 -24.773 1.00 86.94 71 GLU A N 1
ATOM 552 C CA . GLU A 1 71 ? 24.052 2.627 -25.365 1.00 86.94 71 GLU A CA 1
ATOM 553 C C . GLU A 1 71 ? 23.663 2.112 -26.760 1.00 86.94 71 GLU A C 1
ATOM 555 O O . GLU A 1 71 ? 24.425 2.245 -27.717 1.00 86.94 71 GLU A O 1
ATOM 560 N N . LEU A 1 72 ? 22.451 1.571 -26.914 1.00 82.19 72 LEU A N 1
ATOM 561 C CA . LEU A 1 72 ? 21.942 1.104 -28.205 1.00 82.19 72 LEU A CA 1
ATOM 562 C C . LEU A 1 72 ? 21.742 2.237 -29.213 1.00 82.19 72 LEU A C 1
ATOM 564 O O . LEU A 1 72 ? 21.904 2.003 -30.411 1.00 82.19 72 LEU A O 1
ATOM 568 N N . ALA A 1 73 ? 21.374 3.437 -28.764 1.00 85.75 73 ALA A N 1
ATOM 569 C CA . ALA A 1 73 ? 21.301 4.609 -29.626 1.00 85.75 73 ALA A CA 1
ATOM 570 C C . ALA A 1 73 ? 22.696 4.979 -30.147 1.00 85.75 73 ALA A C 1
ATOM 572 O O . ALA A 1 73 ? 22.857 5.108 -31.360 1.00 85.75 73 ALA A O 1
ATOM 573 N N . GLY A 1 74 ? 23.706 5.014 -29.269 1.00 86.81 74 GLY A N 1
ATOM 574 C CA . GLY A 1 74 ? 25.104 5.235 -29.651 1.00 86.81 74 GLY A CA 1
ATOM 575 C C . GLY A 1 74 ? 25.602 4.209 -30.672 1.00 86.81 74 GLY A C 1
ATOM 576 O O . GLY A 1 74 ? 26.077 4.581 -31.742 1.00 86.81 74 GLY A O 1
ATOM 577 N N . PHE A 1 75 ? 25.382 2.913 -30.423 1.00 78.88 75 PHE A N 1
ATOM 578 C CA . PHE A 1 75 ? 25.766 1.865 -31.377 1.00 78.88 75 PHE A CA 1
ATOM 579 C C . PHE A 1 75 ? 25.028 1.962 -32.718 1.00 78.88 75 PHE A C 1
ATOM 581 O O . PHE A 1 75 ? 25.593 1.641 -33.761 1.00 78.88 75 PHE A O 1
ATOM 588 N N . ARG A 1 76 ? 23.764 2.405 -32.731 1.00 82.88 76 ARG A N 1
ATOM 589 C CA . ARG A 1 76 ? 23.017 2.629 -33.981 1.00 82.88 76 ARG A CA 1
ATOM 590 C C . ARG A 1 76 ? 23.563 3.813 -34.771 1.00 82.88 76 ARG A C 1
ATOM 592 O O . ARG A 1 76 ? 23.610 3.727 -35.996 1.00 82.88 76 ARG A O 1
ATOM 599 N N . GLU A 1 77 ? 23.962 4.886 -34.098 1.00 89.00 77 GLU A N 1
ATOM 600 C CA . GLU A 1 77 ? 24.612 6.034 -34.736 1.00 89.00 77 GLU A CA 1
ATOM 601 C C . GLU A 1 77 ? 25.972 5.643 -35.323 1.00 89.00 77 GLU A C 1
ATOM 603 O O . GLU A 1 77 ? 26.247 5.956 -36.481 1.00 89.00 77 GLU A O 1
ATOM 608 N N . GLU A 1 78 ? 26.782 4.884 -34.580 1.00 86.31 78 GLU A N 1
ATOM 609 C CA . GLU A 1 78 ? 28.056 4.341 -35.066 1.00 86.31 78 GLU A CA 1
ATOM 610 C C . GLU A 1 78 ? 27.860 3.401 -36.264 1.00 86.31 78 GLU A C 1
ATOM 612 O O . GLU A 1 78 ? 28.555 3.531 -37.273 1.00 86.31 78 GLU A O 1
ATOM 617 N N . LEU A 1 79 ? 26.869 2.501 -36.206 1.00 80.00 79 LEU A N 1
ATOM 618 C CA . LEU A 1 79 ? 26.498 1.641 -37.334 1.00 80.00 79 LEU A CA 1
ATOM 619 C C . LEU A 1 79 ? 26.107 2.462 -38.565 1.00 80.00 79 LEU A C 1
ATOM 621 O O . LEU A 1 79 ? 26.576 2.164 -39.661 1.00 80.00 79 LEU A O 1
ATOM 625 N N . ALA A 1 80 ? 25.277 3.493 -38.396 1.00 83.38 80 ALA A N 1
ATOM 626 C CA . ALA A 1 80 ? 24.849 4.354 -39.494 1.00 83.38 80 ALA A CA 1
ATOM 627 C C . ALA A 1 80 ? 26.023 5.150 -40.091 1.00 83.38 80 ALA A C 1
ATOM 629 O O . ALA A 1 80 ? 26.109 5.297 -41.310 1.00 83.38 80 ALA A O 1
ATOM 630 N N . ALA A 1 81 ? 26.950 5.628 -39.254 1.00 86.88 81 ALA A N 1
ATOM 631 C CA . ALA A 1 81 ? 28.152 6.327 -39.700 1.00 86.88 81 ALA A CA 1
ATOM 632 C C . ALA A 1 81 ? 29.091 5.405 -40.496 1.00 86.88 81 ALA A C 1
ATOM 634 O O . ALA A 1 81 ? 29.573 5.798 -41.558 1.00 86.88 81 ALA A O 1
ATOM 635 N N . LEU A 1 82 ? 29.305 4.170 -40.029 1.00 78.81 82 LEU A N 1
ATOM 636 C CA . LEU A 1 82 ? 30.102 3.164 -40.739 1.00 78.81 82 LEU A CA 1
ATOM 637 C C . LEU A 1 82 ? 29.435 2.715 -42.045 1.00 78.81 82 LEU A C 1
ATOM 639 O O . LEU A 1 82 ? 30.119 2.536 -43.051 1.00 78.81 82 LEU A O 1
ATOM 643 N N . GLU A 1 83 ? 28.108 2.557 -42.061 1.00 82.56 83 GLU A N 1
ATOM 644 C CA . GLU A 1 83 ? 27.350 2.253 -43.282 1.00 82.56 83 GLU A CA 1
ATOM 645 C C . GLU A 1 83 ? 27.491 3.381 -44.315 1.00 82.56 83 GLU A C 1
ATOM 647 O O . GLU A 1 83 ? 27.800 3.103 -45.475 1.00 82.56 83 GLU A O 1
ATOM 652 N N . ALA A 1 84 ? 27.369 4.643 -43.892 1.00 86.31 84 ALA A N 1
ATOM 653 C CA . ALA A 1 84 ? 27.558 5.804 -44.760 1.00 86.31 84 ALA A CA 1
ATOM 654 C C . ALA A 1 84 ? 29.003 5.932 -45.281 1.00 86.31 84 ALA A C 1
ATOM 656 O O . ALA A 1 84 ? 29.202 6.210 -46.464 1.00 86.31 84 ALA A O 1
ATOM 657 N N . ALA A 1 85 ? 30.009 5.695 -44.431 1.00 80.19 85 ALA A N 1
ATOM 658 C CA . ALA A 1 85 ? 31.418 5.694 -44.834 1.00 80.19 85 ALA A CA 1
ATOM 659 C C . ALA A 1 85 ? 31.702 4.593 -45.868 1.00 80.19 85 ALA A C 1
ATOM 661 O O . ALA A 1 85 ? 32.243 4.864 -46.937 1.00 80.19 85 ALA A O 1
ATOM 662 N N . ALA A 1 86 ? 31.225 3.370 -45.616 1.00 77.06 86 ALA A N 1
ATOM 663 C CA . ALA A 1 86 ? 31.378 2.263 -46.552 1.00 77.06 86 ALA A CA 1
ATOM 664 C C . ALA A 1 86 ? 30.665 2.516 -47.894 1.00 77.06 86 ALA A C 1
ATOM 666 O O . ALA A 1 86 ? 31.115 2.036 -48.936 1.00 77.06 86 ALA A O 1
ATOM 667 N N . GLU A 1 87 ? 29.540 3.235 -47.906 1.00 82.69 87 GLU A N 1
ATOM 668 C CA . GLU A 1 87 ? 28.872 3.654 -49.143 1.00 82.69 87 GLU A CA 1
ATOM 669 C C . GLU A 1 87 ? 29.655 4.725 -49.909 1.00 82.69 87 GLU A C 1
ATOM 671 O O . GLU A 1 87 ? 29.757 4.624 -51.136 1.00 82.69 87 GLU A O 1
ATOM 676 N N . ALA A 1 88 ? 30.247 5.696 -49.209 1.00 83.44 88 ALA A N 1
ATOM 677 C CA . ALA A 1 88 ? 31.123 6.697 -49.811 1.00 83.44 88 ALA A CA 1
ATOM 678 C C . ALA A 1 88 ? 32.348 6.039 -50.469 1.00 83.44 88 ALA A C 1
ATOM 680 O O . ALA A 1 88 ? 32.584 6.250 -51.660 1.00 83.44 88 ALA A O 1
ATOM 681 N N . ASP A 1 89 ? 33.029 5.134 -49.761 1.00 75.38 89 ASP A N 1
ATOM 682 C CA . ASP A 1 89 ? 34.185 4.402 -50.295 1.00 75.38 89 ASP A CA 1
ATOM 683 C C . ASP A 1 89 ? 33.811 3.534 -51.503 1.00 75.38 89 ASP A C 1
ATOM 685 O O . ASP A 1 89 ? 34.565 3.431 -52.473 1.00 75.38 89 ASP A O 1
ATOM 689 N N . ARG A 1 90 ? 32.616 2.919 -51.506 1.00 76.75 90 ARG A N 1
ATOM 690 C CA . ARG A 1 90 ? 32.111 2.179 -52.681 1.00 76.75 90 ARG A CA 1
ATOM 691 C C . ARG A 1 90 ? 31.900 3.098 -53.881 1.00 76.75 90 ARG A C 1
ATOM 693 O O . ARG A 1 90 ? 32.194 2.683 -55.005 1.00 76.75 90 ARG A O 1
ATOM 700 N N . ALA A 1 91 ? 31.374 4.302 -53.665 1.00 83.94 91 ALA A N 1
ATOM 701 C CA . ALA A 1 91 ? 31.175 5.282 -54.726 1.00 83.94 91 ALA A CA 1
ATOM 702 C C . ALA A 1 91 ? 32.519 5.774 -55.289 1.00 83.94 91 ALA A C 1
ATOM 704 O O . ALA A 1 91 ? 32.686 5.834 -56.511 1.00 83.94 91 ALA A O 1
ATOM 705 N N . GLU A 1 92 ? 33.498 6.041 -54.422 1.00 80.25 92 GLU A N 1
ATOM 706 C CA . GLU A 1 92 ? 34.858 6.410 -54.822 1.00 80.25 92 GLU A CA 1
ATOM 707 C C . GLU A 1 92 ? 35.549 5.271 -55.582 1.00 80.25 92 GLU A C 1
ATOM 709 O O . GLU A 1 92 ? 36.023 5.469 -56.702 1.00 80.25 92 GLU A O 1
ATOM 714 N N . ALA A 1 93 ? 35.517 4.041 -55.064 1.00 75.38 93 ALA A N 1
ATOM 715 C CA . ALA A 1 93 ? 36.083 2.879 -55.747 1.00 75.38 93 ALA A CA 1
ATOM 716 C C . ALA A 1 93 ? 35.445 2.652 -57.130 1.00 75.38 93 ALA A C 1
ATOM 718 O O . ALA A 1 93 ? 36.148 2.353 -58.098 1.00 75.38 93 ALA A O 1
ATOM 719 N N . ALA A 1 94 ? 34.126 2.833 -57.265 1.00 79.69 94 ALA A N 1
ATOM 720 C CA . ALA A 1 94 ? 33.444 2.762 -58.558 1.00 79.69 94 ALA A CA 1
ATOM 721 C C . ALA A 1 94 ? 33.934 3.852 -59.529 1.00 79.69 94 ALA A C 1
ATOM 723 O O . ALA A 1 94 ? 34.184 3.563 -60.701 1.00 79.69 94 ALA A O 1
ATOM 724 N N . PHE A 1 95 ? 34.140 5.078 -59.041 1.00 81.75 95 PHE A N 1
ATOM 725 C CA . PHE A 1 95 ? 34.704 6.175 -59.826 1.00 81.75 95 PHE A CA 1
ATOM 726 C C . PHE A 1 95 ? 36.141 5.884 -60.292 1.00 81.75 95 PHE A C 1
ATOM 728 O O . PHE A 1 95 ? 36.460 6.086 -61.468 1.00 81.75 95 PHE A O 1
ATOM 735 N N . HIS A 1 96 ? 37.005 5.363 -59.415 1.00 74.62 96 HIS A N 1
ATOM 736 C CA . HIS A 1 96 ? 38.382 4.993 -59.764 1.00 74.62 96 HIS A CA 1
ATOM 737 C C . HIS A 1 96 ? 38.438 3.822 -60.756 1.00 74.62 96 HIS A C 1
ATOM 739 O O . HIS A 1 96 ? 39.200 3.891 -61.723 1.00 74.62 96 HIS A O 1
ATOM 745 N N . ARG A 1 97 ? 37.589 2.796 -60.596 1.00 80.19 97 ARG A N 1
ATOM 746 C CA . ARG A 1 97 ? 37.466 1.692 -61.567 1.00 80.19 97 ARG A CA 1
ATOM 747 C C . ARG A 1 97 ? 37.019 2.183 -62.940 1.00 80.19 97 ARG A C 1
ATOM 749 O O . ARG A 1 97 ? 37.588 1.773 -63.947 1.00 80.19 97 ARG A O 1
ATOM 756 N N . GLU A 1 98 ? 36.050 3.093 -62.996 1.00 86.44 98 GLU A N 1
ATOM 757 C CA . GLU A 1 98 ? 35.593 3.667 -64.264 1.00 86.44 98 GLU A CA 1
ATOM 758 C C . GLU A 1 98 ? 36.686 4.524 -64.926 1.00 86.44 98 GLU A C 1
ATOM 760 O O . GLU A 1 98 ? 36.912 4.431 -66.133 1.00 86.44 98 GLU A O 1
ATOM 765 N N . ARG A 1 99 ? 37.448 5.306 -64.146 1.00 80.75 99 ARG A N 1
ATOM 766 C CA . ARG A 1 99 ? 38.626 6.030 -64.659 1.00 80.75 99 ARG A CA 1
ATOM 767 C C . ARG A 1 99 ? 39.704 5.092 -65.189 1.00 80.75 99 ARG A C 1
ATOM 769 O O . ARG A 1 99 ? 40.288 5.391 -66.233 1.00 80.75 99 ARG A O 1
ATOM 776 N N . LEU A 1 100 ? 39.969 3.990 -64.486 1.00 80.06 100 LEU A N 1
ATOM 777 C CA . LEU A 1 100 ? 40.907 2.960 -64.918 1.00 80.06 100 LEU A CA 1
ATOM 778 C C . LEU A 1 100 ? 40.442 2.357 -66.249 1.00 80.06 100 LEU A C 1
ATOM 780 O O . LEU A 1 100 ? 41.201 2.432 -67.214 1.00 80.06 100 LEU A O 1
ATOM 784 N N . ARG A 1 101 ? 39.176 1.927 -66.349 1.00 86.69 101 ARG A N 1
ATOM 785 C CA . ARG A 1 101 ? 38.559 1.410 -67.584 1.00 86.69 101 ARG A CA 1
ATOM 786 C C . ARG A 1 101 ? 38.731 2.373 -68.757 1.00 86.69 101 ARG A C 1
ATOM 788 O O . ARG A 1 101 ? 39.241 1.989 -69.805 1.00 86.69 101 ARG A O 1
ATOM 795 N N . VAL A 1 102 ? 38.387 3.650 -68.574 1.00 85.44 102 VAL A N 1
ATOM 796 C CA . VAL A 1 102 ? 38.549 4.679 -69.618 1.00 85.44 102 VAL A CA 1
ATOM 797 C C . VAL A 1 102 ? 40.023 4.870 -69.999 1.00 85.44 102 VAL A C 1
ATOM 799 O O . VAL A 1 102 ? 40.339 5.101 -71.168 1.00 85.44 102 VAL A O 1
ATOM 802 N N . SER A 1 103 ? 40.949 4.794 -69.038 1.00 76.88 103 SER A N 1
ATOM 803 C CA . SER A 1 103 ? 42.387 4.908 -69.315 1.00 76.88 103 SER A CA 1
ATOM 804 C C . SER A 1 103 ? 42.940 3.698 -70.078 1.00 76.88 103 SER A C 1
ATOM 806 O O . SER A 1 103 ? 43.728 3.877 -71.007 1.00 76.88 103 SER A O 1
ATOM 808 N N . GLU A 1 104 ? 42.473 2.492 -69.754 1.00 79.50 104 GLU A N 1
ATOM 809 C CA . GLU A 1 104 ? 42.824 1.244 -70.431 1.00 79.50 104 GLU A CA 1
ATOM 810 C C . GLU A 1 104 ? 42.262 1.203 -71.853 1.00 79.50 104 GLU A C 1
ATOM 812 O O . GLU A 1 104 ? 42.992 0.877 -72.788 1.00 79.50 104 GLU A O 1
ATOM 817 N N . GLU A 1 105 ? 41.012 1.627 -72.053 1.00 82.88 105 GLU A N 1
ATOM 818 C CA . GLU A 1 105 ? 40.396 1.764 -73.378 1.00 82.88 105 GLU A CA 1
ATOM 819 C C . GLU A 1 105 ? 41.157 2.759 -74.258 1.00 82.88 105 GLU A C 1
ATOM 821 O O . GLU A 1 105 ? 41.401 2.492 -75.437 1.00 82.88 105 GLU A O 1
ATOM 826 N N . ARG A 1 106 ? 41.604 3.886 -73.685 1.00 79.19 106 ARG A N 1
ATOM 827 C CA . ARG A 1 106 ? 42.476 4.842 -74.385 1.00 79.19 106 ARG A CA 1
ATOM 828 C C . ARG A 1 106 ? 43.809 4.196 -74.756 1.00 79.19 106 ARG A C 1
ATOM 830 O O . ARG A 1 106 ? 44.215 4.304 -75.911 1.00 79.19 106 ARG A O 1
ATOM 837 N N . CYS A 1 107 ? 44.467 3.498 -73.830 1.00 74.62 107 CYS A N 1
ATOM 838 C CA . CYS A 1 107 ? 45.693 2.743 -74.111 1.00 74.62 107 CYS A CA 1
ATOM 839 C C . CYS A 1 107 ? 45.503 1.725 -75.242 1.00 74.62 107 CYS A C 1
ATOM 841 O O . CYS A 1 107 ? 46.319 1.682 -76.164 1.00 74.62 107 CYS A O 1
ATOM 843 N N . ALA A 1 108 ? 44.423 0.945 -75.209 1.00 77.19 108 ALA A N 1
ATOM 844 C CA . ALA A 1 108 ? 44.105 -0.049 -76.227 1.00 77.19 108 ALA A CA 1
ATOM 845 C C . ALA A 1 108 ? 43.857 0.602 -77.599 1.00 77.19 108 ALA A C 1
ATOM 847 O O . ALA A 1 108 ? 44.414 0.156 -78.602 1.00 77.19 108 ALA A O 1
ATOM 848 N N . ALA A 1 109 ? 43.100 1.703 -77.653 1.00 78.31 109 ALA A N 1
ATOM 849 C CA . ALA A 1 109 ? 42.871 2.459 -78.885 1.00 78.31 109 ALA A CA 1
ATOM 850 C C . ALA A 1 109 ? 44.180 3.019 -79.473 1.00 78.31 109 ALA A C 1
ATOM 852 O O . ALA A 1 109 ? 44.413 2.901 -80.679 1.00 78.31 109 ALA A O 1
ATOM 853 N N . PHE A 1 110 ? 45.070 3.559 -78.629 1.00 69.25 110 PHE A N 1
ATOM 854 C CA . PHE A 1 110 ? 46.401 4.013 -79.048 1.00 69.25 110 PHE A CA 1
ATOM 855 C C . PHE A 1 110 ? 47.268 2.863 -79.585 1.00 69.25 110 PHE A C 1
ATOM 857 O O . PHE A 1 110 ? 47.927 3.020 -80.613 1.00 69.25 110 PHE A O 1
ATOM 864 N N . GLN A 1 111 ? 47.252 1.692 -78.942 1.00 71.50 111 GLN A N 1
ATOM 865 C CA . GLN A 1 111 ? 47.998 0.516 -79.406 1.00 71.50 111 GLN A CA 1
ATOM 866 C C . GLN A 1 111 ? 47.467 -0.012 -80.751 1.00 71.50 111 GLN A C 1
ATOM 868 O O . GLN A 1 111 ? 48.258 -0.303 -81.651 1.00 71.50 111 GLN A O 1
ATOM 873 N N . MET A 1 112 ? 46.145 -0.062 -80.939 1.00 74.12 112 MET A N 1
ATOM 874 C CA . MET A 1 112 ? 45.505 -0.503 -82.189 1.00 74.12 112 MET A CA 1
ATOM 875 C C . MET A 1 112 ? 45.741 0.470 -83.357 1.00 74.12 112 MET A C 1
ATOM 877 O O . MET A 1 112 ? 45.984 0.040 -84.490 1.00 74.12 112 MET A O 1
ATOM 881 N N . ALA A 1 113 ? 45.749 1.780 -83.091 1.00 67.25 113 ALA A N 1
ATOM 882 C CA . ALA A 1 113 ? 46.096 2.802 -84.081 1.00 67.25 113 ALA A CA 1
ATOM 883 C C . ALA A 1 113 ? 47.562 2.702 -84.557 1.00 67.25 113 ALA A C 1
ATOM 885 O O . ALA A 1 113 ? 47.871 3.085 -85.683 1.00 67.25 113 ALA A O 1
ATOM 886 N N . HIS A 1 114 ? 48.465 2.144 -83.740 1.00 59.97 114 HIS A N 1
ATOM 887 C CA . HIS A 1 114 ? 49.876 1.950 -84.095 1.00 59.97 114 HIS A CA 1
ATOM 888 C C . HIS A 1 114 ? 50.222 0.552 -84.628 1.00 59.97 114 HIS A C 1
ATOM 890 O O . HIS A 1 114 ? 51.170 0.424 -85.405 1.00 59.97 114 HIS A O 1
ATOM 896 N N . GLY A 1 115 ? 49.462 -0.485 -84.263 1.00 57.69 115 GLY A N 1
ATOM 897 C CA . GLY A 1 115 ? 49.586 -1.832 -84.837 1.00 57.69 115 GLY A CA 1
ATOM 898 C C . GLY A 1 115 ? 49.078 -1.928 -86.283 1.00 57.69 115 GLY A C 1
ATOM 899 O O . GLY A 1 115 ? 49.498 -2.805 -87.034 1.00 57.69 115 GLY A O 1
ATOM 900 N N . SER A 1 116 ? 48.229 -0.989 -86.707 1.00 48.59 116 SER A N 1
ATOM 901 C CA . SER A 1 116 ? 47.676 -0.891 -88.06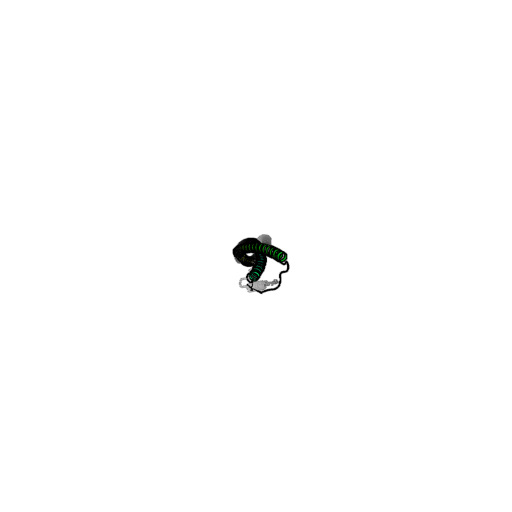3 1.00 48.59 116 SER A CA 1
ATOM 902 C C . SER A 1 116 ? 48.519 0.009 -88.975 1.00 48.59 116 SER A C 1
ATOM 904 O O . SER A 1 116 ? 48.031 0.961 -89.576 1.00 48.59 116 SER A O 1
ATOM 906 N N . ARG A 1 117 ? 49.813 -0.291 -89.130 1.00 44.03 117 ARG A N 1
ATOM 907 C CA . ARG A 1 117 ? 50.603 0.299 -90.222 1.00 44.03 117 ARG A CA 1
ATOM 908 C C . ARG A 1 117 ? 50.335 -0.520 -91.494 1.00 44.03 117 ARG A C 1
ATOM 910 O O . ARG A 1 117 ? 50.826 -1.648 -91.569 1.00 44.03 117 ARG A O 1
ATOM 917 N N . PRO A 1 118 ? 49.598 -0.023 -92.509 1.00 42.00 118 PRO A N 1
ATOM 918 C CA . PRO A 1 118 ? 49.554 -0.713 -93.785 1.00 42.00 118 PRO A CA 1
ATOM 919 C C . PRO A 1 118 ? 50.961 -0.677 -94.384 1.00 42.00 118 PRO A C 1
ATOM 921 O O . PRO A 1 118 ? 51.507 0.381 -94.697 1.00 42.00 118 PRO A O 1
ATOM 924 N N . ALA A 1 119 ? 51.558 -1.853 -94.552 1.00 48.25 119 ALA A N 1
ATOM 925 C CA . ALA A 1 119 ? 52.646 -2.044 -95.493 1.00 48.25 119 ALA A CA 1
ATOM 926 C C . ALA A 1 119 ? 52.088 -1.859 -96.917 1.00 48.25 119 ALA A C 1
ATOM 928 O O . ALA A 1 119 ? 51.813 -2.822 -97.625 1.00 48.25 119 ALA A O 1
ATOM 929 N N . SER A 1 120 ? 51.867 -0.614 -97.339 1.00 45.91 120 SER A N 1
ATOM 930 C CA . SER A 1 120 ? 51.617 -0.267 -98.740 1.00 45.91 120 SER A CA 1
ATOM 931 C C . SER A 1 120 ? 52.926 0.294 -99.298 1.00 45.91 120 SER A C 1
ATOM 933 O O . SER A 1 120 ? 53.361 1.370 -98.902 1.00 45.91 120 SER A O 1
ATOM 935 N N . ARG A 1 121 ? 53.740 -0.528 -99.962 1.00 43.91 121 ARG A N 1
ATOM 936 C CA . ARG A 1 121 ? 53.639 -0.958 -101.368 1.00 43.91 121 ARG A CA 1
ATOM 937 C C . ARG A 1 121 ? 54.060 0.172 -102.312 1.00 43.91 121 ARG A C 1
ATOM 939 O O . ARG A 1 121 ? 53.412 1.204 -102.416 1.00 43.91 121 ARG A O 1
ATOM 946 N N . ALA A 1 122 ? 55.194 -0.084 -102.956 1.00 47.88 122 ALA A N 1
ATOM 947 C CA . ALA A 1 122 ? 55.892 0.747 -103.922 1.00 47.88 122 ALA A CA 1
ATOM 948 C C . ALA A 1 122 ? 54.969 1.441 -104.937 1.00 47.88 122 ALA A C 1
ATOM 950 O O . ALA A 1 122 ? 54.158 0.783 -105.589 1.00 47.88 122 ALA A O 1
ATOM 951 N N . ALA A 1 123 ? 55.187 2.740 -105.146 1.00 43.25 123 ALA A N 1
ATOM 952 C CA . ALA A 1 123 ? 54.701 3.466 -106.312 1.00 43.25 123 ALA A CA 1
ATOM 953 C C . ALA A 1 123 ? 55.897 4.083 -107.053 1.00 43.25 123 ALA A C 1
ATOM 955 O O . ALA A 1 123 ? 56.704 4.817 -106.485 1.00 43.25 123 ALA A O 1
ATOM 956 N N . LYS A 1 124 ? 56.024 3.689 -108.323 1.00 47.34 124 LYS A N 1
ATOM 957 C CA . LYS A 1 124 ? 57.041 4.103 -109.293 1.00 47.34 124 LYS A CA 1
ATOM 958 C C . LYS A 1 124 ? 56.905 5.586 -109.675 1.00 47.34 124 LYS A C 1
ATOM 960 O O . LYS A 1 124 ? 55.806 6.040 -109.957 1.00 47.34 124 LYS A O 1
ATOM 965 N N . ALA A 1 125 ? 58.074 6.213 -109.833 1.00 47.34 125 ALA A N 1
ATOM 966 C CA . ALA A 1 125 ? 58.453 7.236 -110.818 1.00 47.34 125 ALA A CA 1
ATOM 967 C C . ALA A 1 125 ? 57.661 8.563 -110.893 1.00 47.34 125 ALA A C 1
ATOM 969 O O . ALA A 1 125 ? 56.639 8.648 -111.564 1.00 47.34 125 ALA A O 1
ATOM 970 N N . ALA A 1 126 ? 58.262 9.629 -110.341 1.00 41.53 126 ALA A N 1
ATOM 971 C CA . ALA A 1 126 ? 58.141 11.030 -110.778 1.00 41.53 126 ALA A CA 1
ATOM 972 C C . ALA A 1 126 ? 59.370 11.846 -110.260 1.00 41.53 126 ALA A C 1
ATOM 974 O O . ALA A 1 126 ? 60.050 11.364 -109.354 1.00 41.53 126 ALA A O 1
ATOM 975 N N . PRO A 1 127 ? 59.720 13.006 -110.861 1.00 48.97 127 PRO A N 1
ATOM 976 C CA . PRO A 1 127 ? 61.096 13.520 -111.025 1.00 48.97 127 PRO A CA 1
ATOM 977 C C . PRO A 1 127 ? 61.731 14.198 -109.784 1.00 48.97 127 PRO A C 1
ATOM 979 O O . PRO A 1 127 ? 61.022 14.540 -108.837 1.00 48.97 127 PRO A O 1
ATOM 982 N N . PRO A 1 128 ? 63.070 14.412 -109.779 1.00 45.88 128 PRO A N 1
ATOM 983 C CA . PRO A 1 128 ? 63.825 14.816 -108.595 1.00 45.88 128 PRO A CA 1
ATOM 984 C C . PRO A 1 128 ? 63.689 16.319 -108.314 1.00 45.88 128 PRO A C 1
ATOM 986 O O . PRO A 1 128 ? 64.320 17.155 -108.953 1.00 45.88 128 PRO A O 1
ATOM 989 N N . MET A 1 129 ? 62.881 16.656 -107.314 1.00 49.38 129 MET A N 1
ATOM 990 C CA . MET A 1 129 ? 62.934 17.934 -106.593 1.00 49.38 129 MET A CA 1
ATOM 991 C C . MET A 1 129 ? 63.736 17.739 -105.292 1.00 49.38 129 MET A C 1
ATOM 993 O O . MET A 1 129 ? 63.836 16.599 -104.827 1.00 49.38 129 MET A O 1
ATOM 997 N N . PRO A 1 130 ? 64.315 18.792 -104.677 1.00 51.53 130 PRO A N 1
ATOM 998 C CA . PRO A 1 130 ? 65.177 18.671 -103.500 1.00 51.53 130 PRO A CA 1
ATOM 999 C C . PRO A 1 130 ? 64.331 18.414 -102.240 1.00 51.53 130 PRO A C 1
ATOM 1001 O O . PRO A 1 130 ? 64.228 19.236 -101.340 1.00 51.53 130 PRO A O 1
ATOM 1004 N N . LEU A 1 131 ? 63.698 17.243 -102.186 1.00 51.53 131 LEU A N 1
ATOM 1005 C CA . LEU A 1 131 ? 62.863 16.759 -101.085 1.00 51.53 131 LEU A CA 1
ATOM 1006 C C . LEU A 1 131 ? 63.692 16.093 -99.976 1.00 51.53 131 LEU A C 1
ATOM 1008 O O . LEU A 1 131 ? 63.135 15.647 -98.980 1.00 51.53 131 LEU A O 1
ATOM 1012 N N . VAL A 1 132 ? 65.020 16.026 -100.120 1.00 55.12 132 VAL A N 1
ATOM 1013 C CA . VAL A 1 132 ? 65.916 15.398 -99.133 1.00 55.12 132 VAL A CA 1
ATOM 1014 C C . VAL A 1 132 ? 65.900 16.159 -97.797 1.00 55.12 132 VAL A C 1
ATOM 1016 O O . VAL A 1 132 ? 65.918 15.529 -96.743 1.00 55.12 132 VAL A O 1
ATOM 1019 N N . GLY A 1 133 ? 65.770 17.493 -97.824 1.00 56.25 133 GLY A N 1
ATOM 1020 C CA . GLY A 1 133 ? 65.587 18.307 -96.612 1.00 56.25 133 GLY A CA 1
ATOM 1021 C C . GLY A 1 133 ? 64.232 18.069 -95.936 1.00 56.25 133 GLY A C 1
ATOM 1022 O O . GLY A 1 133 ? 64.176 17.855 -94.729 1.00 56.25 133 GLY A O 1
ATOM 1023 N N . LEU A 1 134 ? 63.160 17.980 -96.730 1.00 57.84 134 LEU A N 1
ATOM 1024 C CA . LEU A 1 134 ? 61.797 17.705 -96.256 1.00 57.84 134 LEU A CA 1
ATOM 1025 C C . LEU A 1 134 ? 61.628 16.277 -95.716 1.00 57.84 134 LEU A C 1
ATOM 1027 O O . LEU A 1 134 ? 60.890 16.072 -94.761 1.00 57.84 134 LEU A O 1
ATOM 1031 N N . ALA A 1 135 ? 62.330 15.288 -96.275 1.00 63.69 135 ALA A N 1
ATOM 1032 C CA . ALA A 1 135 ? 62.339 13.919 -95.760 1.00 63.69 135 ALA A CA 1
ATOM 1033 C C . ALA A 1 135 ? 63.087 13.809 -94.419 1.00 63.69 135 ALA A C 1
ATOM 1035 O O . ALA A 1 135 ? 62.658 13.072 -93.533 1.00 63.69 135 ALA A O 1
ATOM 1036 N N . ALA A 1 136 ? 64.177 14.565 -94.242 1.00 67.25 136 ALA A N 1
ATOM 1037 C CA . ALA A 1 136 ? 64.901 14.635 -92.973 1.00 67.25 136 ALA A CA 1
ATOM 1038 C C . ALA A 1 136 ? 64.105 15.390 -91.891 1.00 67.25 136 ALA A C 1
ATOM 1040 O O . ALA A 1 136 ? 64.100 14.978 -90.731 1.00 67.25 136 ALA A O 1
ATOM 1041 N N . GLU A 1 137 ? 63.399 16.463 -92.257 1.00 70.19 137 GLU A N 1
ATOM 1042 C CA . GLU A 1 137 ? 62.471 17.168 -91.364 1.00 70.19 137 GLU A CA 1
ATOM 1043 C C . GLU A 1 137 ? 61.254 16.306 -91.010 1.00 70.19 137 GLU A C 1
ATOM 1045 O O . GLU A 1 137 ? 60.907 16.207 -89.836 1.00 70.19 137 GLU A O 1
ATOM 1050 N N . ALA A 1 138 ? 60.670 15.591 -91.977 1.00 71.38 138 ALA A N 1
ATOM 1051 C CA . ALA A 1 138 ? 59.599 14.626 -91.730 1.00 71.38 138 ALA A CA 1
ATOM 1052 C C . ALA A 1 138 ? 60.054 13.481 -90.809 1.00 71.38 138 ALA A C 1
ATOM 1054 O O . ALA A 1 138 ? 59.308 13.094 -89.914 1.00 71.38 138 ALA A O 1
ATOM 1055 N N . GLY A 1 139 ? 61.289 12.990 -90.964 1.00 72.06 139 GLY A N 1
ATOM 1056 C CA . GLY A 1 139 ? 61.882 11.995 -90.068 1.00 72.06 139 GLY A CA 1
ATOM 1057 C C . GLY A 1 139 ? 62.086 12.518 -88.642 1.00 72.06 139 GLY A C 1
ATOM 1058 O O . GLY A 1 139 ? 61.769 11.817 -87.684 1.00 72.06 139 GLY A O 1
ATOM 1059 N N . LYS A 1 140 ? 62.533 13.773 -88.481 1.00 74.44 140 LYS A N 1
ATOM 1060 C CA . LYS A 1 140 ? 62.636 14.430 -87.164 1.00 74.44 140 LYS A CA 1
ATOM 1061 C C . LYS A 1 140 ? 61.268 14.645 -86.518 1.00 74.44 140 LYS A C 1
ATOM 1063 O O . LYS A 1 140 ? 61.135 14.426 -85.319 1.00 74.44 140 LYS A O 1
ATOM 1068 N N . ILE A 1 141 ? 60.254 15.034 -87.293 1.00 76.94 141 ILE A N 1
ATOM 1069 C CA . ILE A 1 141 ? 58.871 15.177 -86.814 1.00 76.94 141 ILE A CA 1
ATOM 1070 C C . ILE A 1 141 ? 58.299 13.807 -86.421 1.00 76.94 141 ILE A C 1
ATOM 1072 O O . ILE A 1 141 ? 57.665 13.690 -85.377 1.00 76.94 141 ILE A O 1
ATOM 1076 N N . GLU A 1 142 ? 58.561 12.754 -87.199 1.00 73.81 142 GLU A N 1
ATOM 1077 C CA . GLU A 1 142 ? 58.155 11.379 -86.881 1.00 73.81 142 GLU A CA 1
ATOM 1078 C C . GLU A 1 142 ? 58.831 10.872 -85.598 1.00 73.81 142 GLU A C 1
ATOM 1080 O O . GLU A 1 142 ? 58.191 10.225 -84.769 1.00 73.81 142 GLU A O 1
ATOM 1085 N N . GLU A 1 143 ? 60.110 11.183 -85.396 1.00 75.75 143 GLU A N 1
ATOM 1086 C CA . GLU A 1 143 ? 60.854 10.816 -84.191 1.00 75.75 143 GLU A CA 1
ATOM 1087 C C . GLU A 1 143 ? 60.397 11.612 -82.959 1.00 75.75 143 GLU A C 1
ATOM 1089 O O . GLU A 1 143 ? 60.187 11.027 -81.895 1.00 75.75 143 GLU A O 1
ATOM 1094 N N . GLN A 1 144 ? 60.144 12.917 -83.101 1.00 78.81 144 GLN A N 1
ATOM 1095 C CA . GLN A 1 144 ? 59.542 13.750 -82.055 1.00 78.81 144 GLN A CA 1
ATOM 1096 C C . GLN A 1 144 ? 58.133 13.267 -81.691 1.00 78.81 144 GLN A C 1
ATOM 1098 O O . GLN A 1 144 ? 57.832 13.124 -80.507 1.00 78.81 144 GLN A O 1
ATOM 1103 N N . ALA A 1 145 ? 57.300 12.932 -82.681 1.00 75.50 145 ALA A N 1
ATOM 1104 C CA . ALA A 1 145 ? 55.968 12.373 -82.462 1.00 75.50 145 ALA A CA 1
ATOM 1105 C C . ALA A 1 145 ? 56.039 11.007 -81.763 1.00 75.50 145 ALA A C 1
ATOM 1107 O O . ALA A 1 145 ? 55.317 10.771 -80.798 1.00 75.50 145 ALA A O 1
ATOM 1108 N N . ARG A 1 146 ? 56.953 10.120 -82.180 1.00 76.31 146 ARG A N 1
ATOM 1109 C CA . ARG A 1 146 ? 57.186 8.827 -81.512 1.00 76.31 146 ARG A CA 1
ATOM 1110 C C . ARG A 1 146 ? 57.662 8.992 -80.074 1.00 76.31 146 ARG A C 1
ATOM 1112 O O . ARG A 1 146 ? 57.211 8.249 -79.208 1.00 76.31 146 ARG A O 1
ATOM 1119 N N . ASN A 1 147 ? 58.563 9.933 -79.809 1.00 78.88 147 ASN A N 1
ATOM 1120 C CA . ASN A 1 147 ? 59.066 10.185 -78.462 1.00 78.88 147 ASN A CA 1
ATOM 1121 C C . ASN A 1 147 ? 57.984 10.800 -77.564 1.00 78.88 147 ASN A C 1
ATOM 1123 O O . ASN A 1 147 ? 57.823 10.343 -76.435 1.00 78.88 147 ASN A O 1
ATOM 1127 N N . ALA A 1 148 ? 57.184 11.737 -78.080 1.00 80.56 148 ALA A N 1
ATOM 1128 C CA . ALA A 1 148 ? 56.030 12.290 -77.372 1.00 80.56 148 ALA A CA 1
ATOM 1129 C C . ALA A 1 148 ? 54.979 11.211 -77.056 1.00 80.56 148 ALA A C 1
ATOM 1131 O O . ALA A 1 148 ? 54.491 11.128 -75.934 1.00 80.56 148 ALA A O 1
ATOM 1132 N N . LEU A 1 149 ? 54.683 10.320 -78.006 1.00 76.12 149 LEU A N 1
ATOM 1133 C CA . LEU A 1 149 ? 53.756 9.203 -77.796 1.00 76.12 149 LEU A CA 1
ATOM 1134 C C . LEU A 1 149 ? 54.291 8.174 -76.794 1.00 76.12 149 LEU A C 1
ATOM 1136 O O . LEU A 1 149 ? 53.537 7.676 -75.964 1.00 76.12 149 LEU A O 1
ATOM 1140 N N . ARG A 1 150 ? 55.595 7.868 -76.822 1.00 79.06 150 ARG A N 1
ATOM 1141 C CA . ARG A 1 150 ? 56.233 7.012 -75.806 1.00 79.06 150 ARG A CA 1
ATOM 1142 C C . ARG A 1 150 ? 56.132 7.629 -74.413 1.00 79.06 150 ARG A C 1
ATOM 1144 O O . ARG A 1 150 ? 55.812 6.910 -73.474 1.00 79.06 150 ARG A O 1
ATOM 1151 N N . GLN A 1 151 ? 56.362 8.936 -74.285 1.00 82.75 151 GLN A N 1
ATOM 1152 C CA . GLN A 1 151 ? 56.175 9.657 -73.021 1.00 82.75 151 GLN A CA 1
ATOM 1153 C C . GLN A 1 151 ? 54.718 9.576 -72.553 1.00 82.75 151 GLN A C 1
ATOM 1155 O O . GLN A 1 151 ? 54.471 9.197 -71.413 1.00 82.75 151 GLN A O 1
ATOM 1160 N N . GLN A 1 152 ? 53.754 9.804 -73.448 1.00 78.69 152 GLN A N 1
ATOM 1161 C CA . GLN A 1 152 ? 52.329 9.673 -73.133 1.00 78.69 152 GLN A CA 1
ATOM 1162 C C . GLN A 1 152 ? 51.946 8.250 -72.703 1.00 78.69 152 GLN A C 1
ATOM 1164 O O . GLN A 1 152 ? 51.210 8.092 -71.734 1.00 78.69 152 GLN A O 1
ATOM 1169 N N . LEU A 1 153 ? 52.463 7.205 -73.357 1.00 77.38 153 LEU A N 1
ATOM 1170 C CA . LEU A 1 153 ? 52.213 5.816 -72.954 1.00 77.38 153 LEU A CA 1
ATOM 1171 C C . LEU A 1 153 ? 52.782 5.509 -71.566 1.00 77.38 153 LEU A C 1
ATOM 1173 O O . LEU A 1 153 ? 52.105 4.870 -70.765 1.00 77.38 153 LEU A O 1
ATOM 1177 N N . VAL A 1 154 ? 53.993 5.984 -71.262 1.00 82.62 154 VAL A N 1
ATOM 1178 C CA . VAL A 1 154 ? 54.597 5.832 -69.929 1.00 82.62 154 VAL A CA 1
ATOM 1179 C C . VAL A 1 154 ? 53.783 6.582 -68.875 1.00 82.62 154 VAL A C 1
ATOM 1181 O O . VAL A 1 154 ? 53.530 6.040 -67.803 1.00 82.62 154 VAL A O 1
ATOM 1184 N N . GLU A 1 155 ? 53.308 7.791 -69.177 1.00 80.06 155 GLU A N 1
ATOM 1185 C CA . GLU A 1 155 ? 52.449 8.554 -68.270 1.00 80.06 155 GLU A CA 1
ATOM 1186 C C . GLU A 1 155 ? 51.099 7.876 -68.019 1.00 80.06 155 GLU A C 1
ATOM 1188 O O . GLU A 1 155 ? 50.629 7.859 -66.881 1.00 80.06 155 GLU A O 1
ATOM 1193 N N . VAL A 1 156 ? 50.452 7.321 -69.050 1.00 77.69 156 VAL A N 1
ATOM 1194 C CA . VAL A 1 156 ? 49.174 6.613 -68.878 1.00 77.69 156 VAL A CA 1
ATOM 1195 C C . VAL A 1 156 ? 49.381 5.279 -68.152 1.00 77.69 156 VAL A C 1
ATOM 1197 O O . VAL A 1 156 ? 48.578 4.933 -67.286 1.00 77.69 156 VAL A O 1
ATOM 1200 N N . ALA A 1 157 ? 50.480 4.565 -68.411 1.00 77.12 157 ALA A N 1
ATOM 1201 C CA . ALA A 1 157 ? 50.857 3.368 -67.656 1.00 77.12 157 ALA A CA 1
ATOM 1202 C C . ALA A 1 157 ? 51.127 3.687 -66.172 1.00 77.12 157 ALA A C 1
ATOM 1204 O O . ALA A 1 157 ? 50.673 2.969 -65.286 1.00 77.12 157 ALA A O 1
ATOM 1205 N N . ALA A 1 158 ? 51.800 4.803 -65.879 1.00 81.56 158 ALA A N 1
ATOM 1206 C CA . ALA A 1 158 ? 52.022 5.253 -64.506 1.00 81.56 158 ALA A CA 1
ATOM 1207 C C . ALA A 1 158 ? 50.707 5.645 -63.806 1.00 81.56 158 ALA A C 1
ATOM 1209 O O . ALA A 1 158 ? 50.495 5.283 -62.651 1.00 81.56 158 ALA A O 1
ATOM 1210 N N . LYS A 1 159 ? 49.803 6.342 -64.510 1.00 81.50 159 LYS A N 1
ATOM 1211 C CA . LYS A 1 159 ? 48.483 6.735 -63.985 1.00 81.50 159 LYS A CA 1
ATOM 1212 C C . LYS A 1 159 ? 47.574 5.528 -63.734 1.00 81.50 159 LYS A C 1
ATOM 1214 O O . LYS A 1 159 ? 46.943 5.470 -62.688 1.00 81.50 159 LYS A O 1
ATOM 1219 N N . SER A 1 160 ? 47.530 4.555 -64.645 1.00 76.19 160 SER A N 1
ATOM 1220 C CA . SER A 1 160 ? 46.756 3.313 -64.456 1.00 76.19 160 SER A CA 1
ATOM 1221 C C . SER A 1 160 ? 47.297 2.468 -63.299 1.00 76.19 160 SER A C 1
ATOM 1223 O O . SER A 1 160 ? 46.514 2.015 -62.471 1.00 76.19 160 SER A O 1
ATOM 1225 N N . ALA A 1 161 ? 48.621 2.343 -63.157 1.00 80.06 161 ALA A N 1
ATOM 1226 C CA . ALA A 1 161 ? 49.224 1.671 -62.005 1.00 80.06 161 ALA A CA 1
ATOM 1227 C C . ALA A 1 161 ? 48.920 2.386 -60.673 1.00 80.06 161 ALA A C 1
ATOM 1229 O O . ALA A 1 161 ? 48.703 1.723 -59.660 1.00 80.06 161 ALA A O 1
ATOM 1230 N N . ALA A 1 162 ? 48.885 3.725 -60.665 1.00 80.94 162 ALA A N 1
ATOM 1231 C CA . ALA A 1 162 ? 48.473 4.499 -59.495 1.00 80.94 162 ALA A CA 1
ATOM 1232 C C . ALA A 1 162 ? 46.995 4.253 -59.144 1.00 80.94 162 ALA A C 1
ATOM 1234 O O . ALA A 1 162 ? 46.700 3.919 -58.001 1.00 80.94 162 ALA A O 1
ATOM 1235 N N . PHE A 1 163 ? 46.088 4.308 -60.127 1.00 78.50 163 PHE A N 1
ATOM 1236 C CA . PHE A 1 163 ? 44.663 4.035 -59.901 1.00 78.50 163 PHE A CA 1
ATOM 1237 C C . PHE A 1 163 ? 44.386 2.591 -59.469 1.00 78.50 163 PHE A C 1
ATOM 1239 O O . PHE A 1 163 ? 43.504 2.377 -58.646 1.00 78.50 163 PHE A O 1
ATOM 1246 N N . SER A 1 164 ? 45.142 1.607 -59.969 1.00 77.56 164 SER A N 1
ATOM 1247 C CA . SER A 1 164 ? 45.033 0.212 -59.516 1.00 77.56 164 SER A CA 1
ATOM 1248 C C . SER A 1 164 ? 45.396 0.075 -58.038 1.00 77.56 164 SER A C 1
ATOM 1250 O O . SER A 1 164 ? 44.665 -0.560 -57.287 1.00 77.56 164 SER A O 1
ATOM 1252 N N . LYS A 1 165 ? 46.485 0.718 -57.595 1.00 84.12 165 LYS A N 1
ATOM 1253 C CA . LYS A 1 165 ? 46.888 0.716 -56.179 1.00 84.12 165 LYS A CA 1
ATOM 1254 C C . LYS A 1 165 ? 45.880 1.427 -55.280 1.00 84.12 165 LYS A C 1
ATOM 1256 O O . LYS A 1 165 ? 45.624 0.961 -54.176 1.00 84.12 165 LYS A O 1
ATOM 1261 N N . GLU A 1 166 ? 45.324 2.548 -55.737 1.00 80.75 166 GLU A N 1
ATOM 1262 C CA . GLU A 1 166 ? 44.254 3.251 -55.019 1.00 80.75 166 GLU A CA 1
ATOM 1263 C C . GLU A 1 166 ? 43.000 2.371 -54.902 1.00 80.75 166 GLU A C 1
ATOM 1265 O O . GLU A 1 166 ? 42.437 2.258 -53.817 1.00 80.75 166 GLU A O 1
ATOM 1270 N N . ALA A 1 167 ? 42.604 1.681 -55.978 1.00 76.00 167 ALA A N 1
ATOM 1271 C CA . ALA A 1 167 ? 41.465 0.765 -55.963 1.00 76.00 167 ALA A CA 1
ATOM 1272 C C . ALA A 1 167 ? 41.678 -0.433 -55.018 1.00 76.00 167 ALA A C 1
ATOM 1274 O O . ALA A 1 167 ? 40.767 -0.777 -54.269 1.00 76.00 167 ALA A O 1
ATOM 1275 N N . GLU A 1 168 ? 42.873 -1.032 -55.008 1.00 81.75 168 GLU A N 1
ATOM 1276 C CA . GLU A 1 168 ? 43.244 -2.099 -54.063 1.00 81.75 168 GLU A CA 1
ATOM 1277 C C . GLU A 1 168 ? 43.227 -1.608 -52.604 1.00 81.75 168 GLU A C 1
ATOM 1279 O O . GLU A 1 168 ? 42.756 -2.319 -51.717 1.00 81.75 168 GLU A O 1
ATOM 1284 N N . GLY A 1 169 ? 43.700 -0.381 -52.349 1.00 84.44 169 GLY A N 1
ATOM 1285 C CA . GLY A 1 169 ? 43.641 0.247 -51.027 1.00 84.44 169 GLY A CA 1
ATOM 1286 C C . GLY A 1 169 ? 42.205 0.423 -50.529 1.00 84.44 169 GLY A C 1
ATOM 1287 O O . GLY A 1 169 ? 41.880 -0.023 -49.430 1.00 84.44 169 GLY A O 1
ATOM 1288 N N . LEU A 1 170 ? 41.332 0.980 -51.375 1.00 78.69 170 LEU A N 1
ATOM 1289 C CA . LEU A 1 170 ? 39.910 1.171 -51.069 1.00 78.69 170 LEU A CA 1
ATOM 1290 C C . LEU A 1 170 ? 39.162 -0.158 -50.876 1.00 78.69 170 LEU A C 1
ATOM 1292 O O . LEU A 1 170 ? 38.267 -0.249 -50.039 1.00 78.69 170 LEU A O 1
ATOM 1296 N N . GLU A 1 171 ? 39.516 -1.212 -51.618 1.00 78.00 171 GLU A N 1
ATOM 1297 C CA . GLU A 1 171 ? 38.967 -2.554 -51.382 1.00 78.00 171 GLU A CA 1
ATOM 1298 C C . GLU A 1 171 ? 39.379 -3.110 -50.014 1.00 78.00 171 GLU A C 1
ATOM 1300 O O . GLU A 1 171 ? 38.538 -3.664 -49.305 1.00 78.00 171 GLU A O 1
ATOM 1305 N N . GLY A 1 172 ? 40.636 -2.904 -49.611 1.00 84.31 172 GLY A N 1
ATOM 1306 C CA . GLY A 1 172 ? 41.118 -3.283 -48.285 1.00 84.31 172 GLY A CA 1
ATOM 1307 C C . GLY A 1 172 ? 40.415 -2.529 -47.154 1.00 84.31 172 GLY A C 1
ATOM 1308 O O . GLY A 1 172 ? 40.069 -3.133 -46.139 1.00 84.31 172 GLY A O 1
ATOM 1309 N N . ASP A 1 173 ? 40.168 -1.230 -47.320 1.00 79.81 173 ASP A N 1
ATOM 1310 C CA . ASP A 1 173 ? 39.442 -0.429 -46.328 1.00 79.81 173 ASP A CA 1
ATOM 1311 C C . ASP A 1 173 ? 37.955 -0.810 -46.265 1.00 79.81 173 ASP A C 1
ATOM 1313 O O . ASP A 1 173 ? 37.408 -0.982 -45.174 1.00 79.81 173 ASP A O 1
ATOM 1317 N N . ARG A 1 174 ? 37.325 -1.110 -47.409 1.00 77.69 174 ARG A N 1
ATOM 1318 C CA . ARG A 1 174 ? 35.957 -1.651 -47.459 1.00 77.69 174 ARG A CA 1
ATOM 1319 C C . ARG A 1 174 ? 35.821 -2.948 -46.663 1.00 77.69 174 ARG A C 1
ATOM 1321 O O . ARG A 1 174 ? 34.833 -3.128 -45.949 1.00 77.69 174 ARG A O 1
ATOM 1328 N N . ASP A 1 175 ? 36.771 -3.866 -46.814 1.00 81.75 175 ASP A N 1
ATOM 1329 C CA . ASP A 1 175 ? 36.725 -5.150 -46.118 1.00 81.75 175 ASP A CA 1
ATOM 1330 C C . ASP A 1 175 ? 36.917 -4.959 -44.596 1.00 81.75 175 ASP A C 1
ATOM 1332 O O . ASP A 1 175 ? 36.213 -5.603 -43.815 1.00 81.75 175 ASP A O 1
ATOM 1336 N N . LYS A 1 176 ? 37.749 -3.996 -44.159 1.00 84.38 176 LYS A N 1
ATOM 1337 C CA . LYS A 1 176 ? 37.860 -3.604 -42.736 1.00 84.38 176 LYS A CA 1
ATOM 1338 C C . LYS A 1 176 ? 36.546 -3.045 -42.187 1.00 84.38 176 LYS A C 1
ATOM 1340 O O . LYS A 1 176 ? 36.074 -3.526 -41.158 1.00 84.38 176 LYS A O 1
ATOM 1345 N N . TYR A 1 177 ? 35.917 -2.095 -42.884 1.00 79.75 177 TYR A N 1
ATOM 1346 C CA . TYR A 1 177 ? 34.635 -1.528 -42.451 1.00 79.75 177 TYR A CA 1
ATOM 1347 C C . TYR A 1 177 ? 33.523 -2.580 -42.409 1.00 79.75 177 TYR A C 1
ATOM 1349 O O . TYR A 1 177 ? 32.692 -2.572 -41.501 1.00 79.75 177 TYR A O 1
ATOM 1357 N N . ALA A 1 178 ? 33.516 -3.535 -43.344 1.00 79.44 178 ALA A N 1
ATOM 1358 C CA . ALA A 1 178 ? 32.569 -4.647 -43.325 1.00 79.44 178 ALA A CA 1
ATOM 1359 C C . ALA A 1 178 ? 32.761 -5.560 -42.098 1.00 79.44 178 ALA A C 1
ATOM 1361 O O . ALA A 1 178 ? 31.774 -6.014 -41.510 1.00 79.44 178 ALA A O 1
ATOM 1362 N N . GLU A 1 179 ? 34.006 -5.820 -41.686 1.00 86.94 179 GLU A N 1
ATOM 1363 C CA . GLU A 1 179 ? 34.299 -6.574 -40.465 1.00 86.94 179 GLU A CA 1
ATOM 1364 C C . GLU A 1 179 ? 33.899 -5.822 -39.192 1.00 86.94 179 GLU A C 1
ATOM 1366 O O . GLU A 1 179 ? 33.304 -6.428 -38.297 1.00 86.94 179 GLU A O 1
ATOM 1371 N N . GLU A 1 180 ? 34.202 -4.526 -39.103 1.00 84.25 180 GLU A N 1
ATOM 1372 C CA . GLU A 1 180 ? 33.815 -3.671 -37.972 1.00 84.25 180 GLU A CA 1
ATOM 1373 C C . GLU A 1 180 ? 32.296 -3.607 -37.824 1.00 84.25 180 GLU A C 1
ATOM 1375 O O . GLU A 1 180 ? 31.759 -3.863 -36.749 1.00 84.25 180 GLU A O 1
ATOM 1380 N N . LEU A 1 181 ? 31.587 -3.399 -38.930 1.00 81.38 181 LEU A N 1
ATOM 1381 C CA . LEU A 1 181 ? 30.132 -3.372 -38.974 1.00 81.38 181 LEU A CA 1
ATOM 1382 C C . LEU A 1 181 ? 29.522 -4.725 -38.580 1.00 81.38 181 LEU A C 1
ATOM 1384 O O . LEU A 1 181 ? 28.505 -4.767 -37.884 1.00 81.38 181 LEU A O 1
ATOM 1388 N N . ARG A 1 182 ? 30.145 -5.849 -38.962 1.00 87.88 182 ARG A N 1
ATOM 1389 C CA . ARG A 1 182 ? 29.717 -7.178 -38.500 1.00 87.88 182 ARG A CA 1
ATOM 1390 C C . ARG A 1 182 ? 29.884 -7.328 -36.987 1.00 87.88 182 ARG A C 1
ATOM 1392 O O . ARG A 1 182 ? 28.938 -7.769 -36.339 1.00 87.88 182 ARG A O 1
ATOM 1399 N N . LYS A 1 183 ? 31.039 -6.946 -36.431 1.00 86.25 183 LYS A N 1
ATOM 1400 C CA . LYS A 1 183 ? 31.295 -6.990 -34.978 1.00 86.25 183 LYS A CA 1
ATOM 1401 C C . LYS A 1 183 ? 30.291 -6.125 -34.218 1.00 86.25 183 LYS A C 1
ATOM 1403 O O . LYS A 1 183 ? 29.651 -6.605 -33.290 1.00 86.25 183 LYS A O 1
ATOM 1408 N N . LEU A 1 184 ? 30.061 -4.901 -34.686 1.00 82.56 184 LEU A N 1
ATOM 1409 C CA . LEU A 1 184 ? 29.134 -3.967 -34.053 1.00 82.56 184 LEU A CA 1
ATOM 1410 C C . LEU A 1 184 ? 27.685 -4.491 -34.097 1.00 82.56 184 LEU A C 1
ATOM 1412 O O . LEU A 1 184 ? 26.953 -4.395 -33.111 1.00 82.56 184 LEU A O 1
ATOM 1416 N N . LYS A 1 185 ? 27.268 -5.149 -35.191 1.00 85.06 185 LYS A N 1
ATOM 1417 C CA . LYS A 1 185 ? 25.967 -5.850 -35.265 1.00 85.06 185 LYS A CA 1
ATOM 1418 C C . LYS A 1 185 ? 25.884 -7.042 -34.305 1.00 85.06 185 LYS A C 1
ATOM 1420 O O . LYS A 1 185 ? 24.835 -7.252 -33.690 1.00 85.06 185 LYS A O 1
ATOM 1425 N N . GLU A 1 186 ? 26.963 -7.813 -34.170 1.00 88.69 186 GLU A N 1
ATOM 1426 C CA . GLU A 1 186 ? 27.063 -8.927 -33.217 1.00 88.69 186 GLU A CA 1
ATOM 1427 C C . GLU A 1 186 ? 26.990 -8.451 -31.755 1.00 88.69 186 GLU A C 1
ATOM 1429 O O . GLU A 1 186 ? 26.413 -9.159 -30.933 1.00 88.69 186 GLU A O 1
ATOM 1434 N N . GLU A 1 187 ? 27.485 -7.251 -31.439 1.00 84.69 187 GLU A N 1
ATOM 1435 C CA . GLU A 1 187 ? 27.424 -6.632 -30.104 1.00 84.69 187 GLU A CA 1
ATOM 1436 C C . GLU A 1 187 ? 26.077 -5.942 -29.816 1.00 84.69 187 GLU A C 1
ATOM 1438 O O . GLU A 1 187 ? 25.530 -6.059 -28.717 1.00 84.69 187 GLU A O 1
ATOM 1443 N N . THR A 1 188 ? 25.475 -5.297 -30.818 1.00 83.88 188 THR A N 1
ATOM 1444 C CA . THR A 1 188 ? 24.187 -4.590 -30.678 1.00 83.88 188 THR A CA 1
ATOM 1445 C C . THR A 1 188 ? 23.028 -5.560 -30.415 1.00 83.88 188 THR A C 1
ATOM 1447 O O . THR A 1 188 ? 22.114 -5.273 -29.638 1.00 83.88 188 THR A O 1
ATOM 1450 N N . ARG A 1 189 ? 23.045 -6.744 -31.040 1.00 88.38 189 ARG A N 1
ATOM 1451 C CA . ARG A 1 189 ? 21.983 -7.752 -30.893 1.00 88.38 189 ARG A CA 1
ATOM 1452 C C . ARG A 1 189 ? 21.771 -8.235 -29.444 1.00 88.38 189 ARG A C 1
ATOM 1454 O O . ARG A 1 189 ? 20.631 -8.171 -28.983 1.00 88.38 189 ARG A O 1
ATOM 1461 N N . PRO A 1 190 ? 22.787 -8.720 -28.705 1.00 85.88 190 PRO A N 1
ATOM 1462 C CA . PRO A 1 190 ? 22.601 -9.167 -27.328 1.00 85.88 190 PRO A CA 1
ATOM 1463 C C . PRO A 1 190 ? 22.206 -8.021 -26.392 1.00 85.88 190 PRO A C 1
ATOM 1465 O O . PRO A 1 190 ? 21.484 -8.267 -25.427 1.00 85.88 190 PRO A O 1
ATOM 1468 N N . LEU A 1 191 ? 22.625 -6.779 -26.666 1.00 83.19 191 LEU A N 1
ATOM 1469 C CA . LEU A 1 191 ? 22.164 -5.606 -25.917 1.00 83.19 191 LEU A CA 1
ATOM 1470 C C . LEU A 1 191 ? 20.666 -5.353 -26.136 1.00 83.19 191 LEU A C 1
ATOM 1472 O O . LEU A 1 191 ? 19.934 -5.208 -25.160 1.00 83.19 191 LEU A O 1
ATOM 1476 N N . ALA A 1 192 ? 20.183 -5.419 -27.379 1.00 83.69 192 ALA A N 1
ATOM 1477 C CA . ALA A 1 192 ? 18.754 -5.309 -27.682 1.00 83.69 192 ALA A CA 1
ATOM 1478 C C . ALA A 1 192 ? 17.934 -6.448 -27.044 1.00 83.69 192 ALA A C 1
ATOM 1480 O O . ALA A 1 192 ? 16.851 -6.222 -26.505 1.00 83.69 192 ALA A O 1
ATOM 1481 N N . GLU A 1 193 ? 18.461 -7.676 -27.037 1.00 91.19 193 GLU A N 1
ATOM 1482 C CA . GLU A 1 193 ? 17.824 -8.805 -26.348 1.00 91.19 193 GLU A CA 1
ATOM 1483 C C . GLU A 1 193 ? 17.782 -8.603 -24.822 1.00 91.19 193 GLU A C 1
ATOM 1485 O O . GLU A 1 193 ? 16.793 -8.970 -24.183 1.00 91.19 193 GLU A O 1
ATOM 1490 N N . ARG A 1 194 ? 18.823 -8.009 -24.221 1.00 85.69 194 ARG A N 1
ATOM 1491 C CA . ARG A 1 194 ? 18.841 -7.647 -22.792 1.00 85.69 194 ARG A CA 1
ATOM 1492 C C . ARG A 1 194 ? 17.838 -6.542 -22.475 1.00 85.69 194 ARG A C 1
ATOM 1494 O O . ARG A 1 194 ? 17.111 -6.687 -21.497 1.00 85.69 194 ARG A O 1
ATOM 1501 N N . GLN A 1 195 ? 17.757 -5.503 -23.307 1.00 86.69 195 GLN A N 1
ATOM 1502 C CA . GLN A 1 195 ? 16.772 -4.426 -23.172 1.00 86.69 195 GLN A CA 1
ATOM 1503 C C . GLN A 1 195 ? 15.345 -4.993 -23.203 1.00 86.69 195 GLN A C 1
ATOM 1505 O O . GLN A 1 195 ? 14.574 -4.766 -22.276 1.00 86.69 195 GLN A O 1
ATOM 1510 N N . ALA A 1 196 ? 15.021 -5.835 -24.190 1.00 89.25 196 ALA A N 1
ATOM 1511 C CA . ALA A 1 196 ? 13.697 -6.448 -24.308 1.00 89.25 196 ALA A CA 1
ATOM 1512 C C . ALA A 1 196 ? 13.333 -7.351 -23.110 1.00 89.25 196 ALA A C 1
ATOM 1514 O O . ALA A 1 196 ? 12.171 -7.413 -22.702 1.00 89.25 196 ALA A O 1
ATOM 1515 N N . ARG A 1 197 ? 14.315 -8.059 -22.530 1.00 91.12 197 ARG A N 1
ATOM 1516 C CA . ARG A 1 197 ? 14.109 -8.837 -21.295 1.00 91.12 197 ARG A CA 1
ATOM 1517 C C . ARG A 1 197 ? 13.841 -7.924 -20.103 1.00 91.12 197 ARG A C 1
ATOM 1519 O O . ARG A 1 197 ? 12.868 -8.154 -19.397 1.00 91.12 197 ARG A O 1
ATOM 1526 N N . ALA A 1 198 ? 14.636 -6.871 -19.930 1.00 83.38 198 ALA A N 1
ATOM 1527 C CA . ALA A 1 198 ? 14.434 -5.906 -18.855 1.00 83.38 198 ALA A CA 1
ATOM 1528 C C . ALA A 1 198 ? 13.060 -5.213 -18.957 1.00 83.38 198 ALA A C 1
ATOM 1530 O O . ALA A 1 198 ? 12.361 -5.086 -17.956 1.00 83.38 198 ALA A O 1
ATOM 1531 N N . GLU A 1 199 ? 12.605 -4.855 -20.164 1.00 87.19 199 GLU A N 1
ATOM 1532 C CA . GLU A 1 199 ? 11.254 -4.310 -20.385 1.00 87.19 199 GLU A CA 1
ATOM 1533 C C . GLU A 1 199 ? 10.145 -5.290 -19.981 1.00 87.19 199 GLU A C 1
ATOM 1535 O O . GLU A 1 199 ? 9.097 -4.884 -19.471 1.00 87.19 199 GLU A O 1
ATOM 1540 N N . LYS A 1 200 ? 10.350 -6.588 -20.225 1.00 93.31 200 LYS A N 1
ATOM 1541 C CA . LYS A 1 200 ? 9.420 -7.636 -19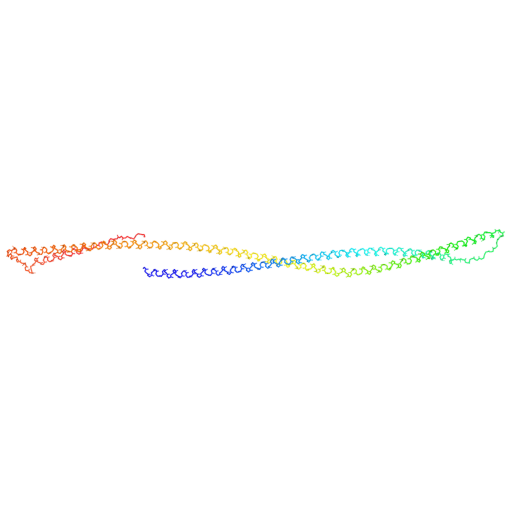.796 1.00 93.31 200 LYS A CA 1
ATOM 1542 C C . LYS A 1 200 ? 9.385 -7.746 -18.272 1.00 93.31 200 LYS A C 1
ATOM 1544 O O . LYS A 1 200 ? 8.294 -7.809 -17.713 1.00 93.31 200 LYS A O 1
ATOM 1549 N N . ASP A 1 201 ? 10.543 -7.697 -17.622 1.00 86.06 201 ASP A N 1
ATOM 1550 C CA . ASP A 1 201 ? 10.654 -7.753 -16.164 1.00 86.06 201 ASP A CA 1
ATOM 1551 C C . ASP A 1 201 ? 9.973 -6.541 -15.501 1.00 86.06 201 ASP A C 1
ATOM 1553 O O . ASP A 1 201 ? 9.248 -6.712 -14.521 1.00 86.06 201 ASP A O 1
ATOM 1557 N N . ILE A 1 202 ? 10.099 -5.330 -16.068 1.00 86.25 202 ILE A N 1
ATOM 1558 C CA . ILE A 1 202 ? 9.352 -4.151 -15.587 1.00 86.25 202 ILE A CA 1
ATOM 1559 C C . ILE A 1 202 ? 7.846 -4.365 -15.710 1.00 86.25 202 ILE A C 1
ATOM 1561 O O . ILE A 1 202 ? 7.125 -4.134 -14.747 1.00 86.25 202 ILE A O 1
ATOM 1565 N N . LYS A 1 203 ? 7.349 -4.860 -16.848 1.00 90.69 203 LYS A N 1
ATOM 1566 C CA . LYS A 1 203 ? 5.909 -5.140 -17.008 1.00 90.69 203 LYS A CA 1
ATOM 1567 C C . LYS A 1 203 ? 5.399 -6.149 -15.976 1.00 90.69 203 LYS A C 1
ATOM 1569 O O . LYS A 1 203 ? 4.267 -6.033 -15.514 1.00 90.69 203 LYS A O 1
ATOM 1574 N N . GLU A 1 204 ? 6.211 -7.136 -15.607 1.00 90.94 204 GLU A N 1
ATOM 1575 C CA . GLU A 1 204 ? 5.864 -8.093 -14.553 1.00 90.94 204 GLU A CA 1
ATOM 1576 C C . GLU A 1 204 ? 5.861 -7.436 -13.161 1.00 90.94 204 GLU A C 1
ATOM 1578 O O . GLU A 1 204 ? 4.915 -7.647 -12.394 1.00 90.94 204 GLU A O 1
ATOM 1583 N N . LEU A 1 205 ? 6.850 -6.582 -12.865 1.00 85.25 205 LEU A N 1
ATOM 1584 C CA . LEU A 1 205 ? 6.894 -5.774 -11.639 1.00 85.25 205 LEU A CA 1
ATOM 1585 C C . LEU A 1 205 ? 5.701 -4.815 -11.534 1.00 85.25 205 LEU A C 1
ATOM 1587 O O . LEU A 1 205 ? 5.156 -4.649 -10.445 1.00 85.25 205 LEU A O 1
ATOM 1591 N N . ASP A 1 206 ? 5.249 -4.225 -12.638 1.00 86.50 206 ASP A N 1
ATOM 1592 C CA . ASP A 1 206 ? 4.083 -3.337 -12.684 1.00 86.50 206 ASP A CA 1
ATOM 1593 C C . ASP A 1 206 ? 2.813 -4.062 -12.247 1.00 86.50 206 ASP A C 1
ATOM 1595 O O . ASP A 1 206 ? 2.080 -3.583 -11.381 1.00 86.50 206 ASP A O 1
ATOM 1599 N N . VAL A 1 207 ? 2.595 -5.264 -12.786 1.00 92.69 207 VAL A N 1
ATOM 1600 C CA . VAL A 1 207 ? 1.466 -6.120 -12.406 1.00 92.69 207 VAL A CA 1
ATOM 1601 C C . VAL A 1 207 ? 1.555 -6.522 -10.930 1.00 92.69 207 VAL A C 1
ATOM 1603 O O . VAL A 1 207 ? 0.538 -6.578 -10.236 1.00 92.69 207 VAL A O 1
ATOM 1606 N N . GLU A 1 208 ? 2.751 -6.820 -10.418 1.00 91.00 208 GLU A N 1
ATOM 1607 C CA . GLU A 1 208 ? 2.946 -7.122 -8.995 1.00 91.00 208 GLU A CA 1
ATOM 1608 C C . GLU A 1 208 ? 2.650 -5.904 -8.107 1.00 91.00 208 GLU A C 1
ATOM 1610 O O . GLU A 1 208 ? 1.964 -6.029 -7.091 1.00 91.00 208 GLU A O 1
ATOM 1615 N N . VAL A 1 209 ? 3.102 -4.717 -8.509 1.00 87.44 209 VAL A N 1
ATOM 1616 C CA . VAL A 1 209 ? 2.828 -3.450 -7.827 1.00 87.44 209 VAL A CA 1
ATOM 1617 C C . VAL A 1 209 ? 1.324 -3.175 -7.766 1.00 87.44 209 VAL A C 1
ATOM 1619 O O . VAL A 1 209 ? 0.819 -2.859 -6.689 1.00 87.44 209 VAL A O 1
ATOM 1622 N N . GLU A 1 210 ? 0.583 -3.357 -8.861 1.00 91.81 210 GLU A N 1
ATOM 1623 C CA . GLU A 1 210 ? -0.881 -3.210 -8.879 1.00 91.81 210 GLU A CA 1
ATOM 1624 C C . GLU A 1 210 ? -1.576 -4.215 -7.941 1.00 91.81 210 GLU A C 1
ATOM 1626 O O . GLU A 1 210 ? -2.480 -3.858 -7.174 1.00 91.81 210 GLU A O 1
ATOM 1631 N N . LYS A 1 211 ? -1.122 -5.475 -7.924 1.00 91.56 211 LYS A N 1
ATOM 1632 C CA . LYS A 1 211 ? -1.616 -6.495 -6.981 1.00 91.56 211 LYS A CA 1
ATOM 1633 C C . LYS A 1 211 ? -1.339 -6.110 -5.526 1.00 91.56 211 LYS A C 1
ATOM 1635 O O . LYS A 1 211 ? -2.209 -6.235 -4.668 1.00 91.56 211 LYS A O 1
ATOM 1640 N N . LEU A 1 212 ? -0.145 -5.608 -5.223 1.00 86.19 212 LEU A N 1
ATOM 1641 C CA . LEU A 1 212 ? 0.198 -5.155 -3.875 1.00 86.19 212 LEU A CA 1
ATOM 1642 C C . LEU A 1 212 ? -0.595 -3.904 -3.472 1.00 86.19 212 LEU A C 1
ATOM 1644 O O . LEU A 1 212 ? -1.011 -3.796 -2.320 1.00 86.19 212 LEU A O 1
ATOM 1648 N N . GLN A 1 213 ? -0.866 -2.983 -4.399 1.00 89.19 213 GLN A N 1
ATOM 1649 C CA . GLN A 1 213 ? -1.717 -1.815 -4.151 1.00 89.19 213 GLN A CA 1
ATOM 1650 C C . GLN A 1 213 ? -3.164 -2.203 -3.838 1.00 89.19 213 GLN A C 1
ATOM 1652 O O . GLN A 1 213 ? -3.740 -1.693 -2.874 1.00 89.19 213 GLN A O 1
ATOM 1657 N N . THR A 1 214 ? -3.743 -3.113 -4.624 1.00 93.69 214 THR A N 1
ATOM 1658 C CA . THR A 1 214 ? -5.106 -3.613 -4.390 1.00 93.69 214 THR A CA 1
ATOM 1659 C C . THR A 1 214 ? -5.200 -4.344 -3.051 1.00 93.69 214 THR A C 1
ATOM 1661 O O . THR A 1 214 ? -6.079 -4.024 -2.249 1.00 93.69 214 THR A O 1
ATOM 1664 N N . ASN A 1 215 ? -4.237 -5.216 -2.734 1.00 88.50 215 ASN A N 1
ATOM 1665 C CA . ASN A 1 215 ? -4.151 -5.871 -1.425 1.00 88.50 215 ASN A CA 1
ATOM 1666 C C . ASN A 1 215 ? -4.015 -4.863 -0.273 1.00 88.50 215 ASN A C 1
ATOM 1668 O O . ASN A 1 215 ? -4.718 -4.975 0.732 1.00 88.50 215 ASN A O 1
ATOM 1672 N N . ARG A 1 216 ? -3.164 -3.837 -0.426 1.00 88.62 216 ARG A N 1
ATOM 1673 C CA . ARG A 1 216 ? -3.012 -2.764 0.570 1.00 88.62 216 ARG A CA 1
ATOM 1674 C C . ARG A 1 216 ? -4.336 -2.046 0.823 1.00 88.62 216 ARG A C 1
ATOM 1676 O O . ARG A 1 216 ? -4.654 -1.760 1.972 1.00 88.62 216 ARG A O 1
ATOM 1683 N N . MET A 1 217 ? -5.107 -1.760 -0.226 1.00 90.19 217 MET A N 1
ATOM 1684 C CA . MET A 1 217 ? -6.411 -1.102 -0.100 1.00 90.19 217 MET A CA 1
ATOM 1685 C C . MET A 1 217 ? -7.417 -1.967 0.670 1.00 90.19 217 MET A C 1
ATOM 1687 O O . MET A 1 217 ? -8.121 -1.464 1.544 1.00 90.19 217 MET A O 1
ATOM 1691 N N . VAL A 1 218 ? -7.452 -3.275 0.394 1.00 91.25 218 VAL A N 1
ATOM 1692 C CA . VAL A 1 218 ? -8.316 -4.223 1.116 1.00 91.25 218 VAL A CA 1
ATOM 1693 C C . VAL A 1 218 ? -7.955 -4.270 2.602 1.00 91.25 218 VAL A C 1
ATOM 1695 O O . VAL A 1 218 ? -8.839 -4.120 3.446 1.00 91.25 218 VAL A O 1
ATOM 1698 N N . LEU A 1 219 ? -6.668 -4.416 2.931 1.00 85.12 219 LEU A N 1
ATOM 1699 C CA . LEU A 1 219 ? -6.198 -4.421 4.321 1.00 85.12 219 LEU A CA 1
ATOM 1700 C C . LEU A 1 219 ? -6.498 -3.093 5.026 1.00 85.12 219 LEU A C 1
ATOM 1702 O O . LEU A 1 219 ? -6.972 -3.086 6.159 1.00 85.12 219 LEU A O 1
ATOM 1706 N N . PHE A 1 220 ? -6.301 -1.965 4.341 1.00 87.75 220 PHE A N 1
ATOM 1707 C CA . PHE A 1 220 ? -6.639 -0.646 4.872 1.00 87.75 220 PHE A CA 1
ATOM 1708 C C . PHE A 1 220 ? -8.128 -0.544 5.234 1.00 87.75 220 PHE A C 1
ATOM 1710 O O . PHE A 1 220 ? -8.470 -0.164 6.355 1.00 87.75 220 PHE A O 1
ATOM 1717 N N . MET A 1 221 ? -9.022 -0.971 4.336 1.00 90.81 221 MET A N 1
ATOM 1718 C CA . MET A 1 221 ? -10.462 -1.007 4.612 1.00 90.81 221 MET A CA 1
ATOM 1719 C C . MET A 1 221 ? -10.828 -1.924 5.787 1.00 90.81 221 MET A C 1
ATOM 1721 O O . MET A 1 221 ? -11.719 -1.595 6.577 1.00 90.81 221 MET A O 1
ATOM 1725 N N . GLN A 1 222 ? -10.150 -3.066 5.928 1.00 83.88 222 GLN A N 1
ATOM 1726 C CA . GLN A 1 222 ? -10.352 -3.969 7.062 1.00 83.88 222 GLN A CA 1
ATOM 1727 C C . GLN A 1 222 ? -9.937 -3.311 8.382 1.00 83.88 222 GLN A C 1
ATOM 1729 O O . GLN A 1 222 ? -10.716 -3.343 9.335 1.00 83.88 222 GLN A O 1
ATOM 1734 N N . VAL A 1 223 ? -8.775 -2.652 8.427 1.00 83.56 223 VAL A N 1
ATOM 1735 C CA . VAL A 1 223 ? -8.289 -1.920 9.609 1.00 83.56 223 VAL A CA 1
ATOM 1736 C C . VAL A 1 223 ? -9.226 -0.765 9.979 1.00 83.56 223 VAL A C 1
ATOM 1738 O O . VAL A 1 223 ? -9.537 -0.575 11.159 1.00 83.56 223 VAL A O 1
ATOM 1741 N N . GLU A 1 224 ? -9.744 -0.016 9.003 1.00 88.69 224 GLU A N 1
ATOM 1742 C CA . GLU A 1 224 ? -10.737 1.033 9.268 1.00 88.69 224 GLU A CA 1
ATOM 1743 C C . GLU A 1 224 ? -12.027 0.466 9.876 1.00 88.69 224 GLU A C 1
ATOM 1745 O O . GLU A 1 224 ? -12.527 0.981 10.881 1.00 88.69 224 GLU A O 1
ATOM 1750 N N . SER A 1 225 ? -12.562 -0.615 9.298 1.00 89.38 225 SER A N 1
ATOM 1751 C CA . SER A 1 225 ? -13.747 -1.306 9.822 1.00 89.38 225 SER A CA 1
ATOM 1752 C C . SER A 1 225 ? -13.518 -1.803 11.254 1.00 89.38 225 SER A C 1
ATOM 1754 O O . SER A 1 225 ? -14.341 -1.565 12.143 1.00 89.38 225 SER A O 1
ATOM 1756 N N . ALA A 1 226 ? -12.351 -2.402 11.505 1.00 79.75 226 ALA A N 1
ATOM 1757 C CA . ALA A 1 226 ? -11.916 -2.858 12.819 1.00 79.75 226 ALA A CA 1
ATOM 1758 C C . ALA A 1 226 ? -11.896 -1.726 13.849 1.00 79.75 226 ALA A C 1
ATOM 1760 O O . ALA A 1 226 ? -12.398 -1.869 14.967 1.00 79.75 226 ALA A O 1
ATOM 1761 N N . THR A 1 227 ? -11.340 -0.583 13.453 1.00 84.12 227 THR A N 1
ATOM 1762 C CA . THR A 1 227 ? -11.218 0.608 14.295 1.00 84.12 227 THR A CA 1
ATOM 1763 C C . THR A 1 227 ? -12.596 1.152 14.662 1.00 84.12 227 THR A C 1
ATOM 1765 O O . THR A 1 227 ? -12.854 1.440 15.831 1.00 84.12 227 THR A O 1
ATOM 1768 N N . ARG A 1 228 ? -13.530 1.198 13.701 1.00 91.12 228 ARG A N 1
ATOM 1769 C CA . ARG A 1 228 ? -14.927 1.589 13.958 1.00 91.12 228 ARG A CA 1
ATOM 1770 C C . ARG A 1 228 ? -15.638 0.617 14.902 1.00 91.12 228 ARG A C 1
ATOM 1772 O O . ARG A 1 228 ? -16.388 1.058 15.767 1.00 91.12 228 ARG A O 1
ATOM 1779 N N . GLN A 1 229 ? -15.413 -0.691 14.767 1.00 83.06 229 GLN A N 1
ATOM 1780 C CA . GLN A 1 229 ? -15.982 -1.688 15.685 1.00 83.06 229 GLN A CA 1
ATOM 1781 C C . GLN A 1 229 ? -15.425 -1.544 17.106 1.00 83.06 229 GLN A C 1
ATOM 1783 O O . GLN A 1 229 ? -16.190 -1.550 18.066 1.00 83.06 229 GLN A O 1
ATOM 1788 N N . LYS A 1 230 ? -14.110 -1.342 17.244 1.00 82.62 230 LYS A N 1
ATOM 1789 C CA . LYS A 1 230 ? -13.458 -1.078 18.534 1.00 82.62 230 LYS A CA 1
ATOM 1790 C C . LYS A 1 230 ? -14.068 0.143 19.229 1.00 82.62 230 LYS A C 1
ATOM 1792 O O . LYS A 1 230 ? -14.356 0.082 20.420 1.00 82.62 230 LYS A O 1
ATOM 1797 N N . GLU A 1 231 ? -14.295 1.223 18.487 1.00 88.00 231 GLU A N 1
ATOM 1798 C CA . GLU A 1 231 ? -14.931 2.437 19.005 1.00 88.00 231 GLU A CA 1
ATOM 1799 C C . GLU A 1 231 ? -16.367 2.175 19.495 1.00 88.00 231 GLU A C 1
ATOM 1801 O O . GLU A 1 231 ? -16.728 2.589 20.596 1.00 88.00 231 GLU A O 1
ATOM 1806 N N . ARG A 1 232 ? -17.161 1.391 18.749 1.00 90.56 232 ARG A N 1
ATOM 1807 C CA . ARG A 1 232 ? -18.502 0.962 19.192 1.00 90.56 232 ARG A CA 1
ATOM 1808 C C . ARG A 1 232 ? -18.454 0.186 20.509 1.00 90.56 232 ARG A C 1
ATOM 1810 O O . ARG A 1 232 ? -19.211 0.505 21.418 1.00 90.56 232 ARG A O 1
ATOM 1817 N N . PHE A 1 233 ? -17.516 -0.750 20.667 1.00 82.88 233 PHE A N 1
ATOM 1818 C CA . PHE A 1 233 ? -17.358 -1.482 21.929 1.00 82.88 233 PHE A CA 1
ATOM 1819 C C . PHE A 1 233 ? -17.005 -0.569 23.113 1.00 82.88 233 PHE A C 1
ATOM 1821 O O . PHE A 1 233 ? -17.467 -0.805 24.232 1.00 82.88 233 PHE A O 1
ATOM 1828 N N . TYR A 1 234 ? -16.208 0.487 22.907 1.00 83.81 234 TYR A N 1
ATOM 1829 C CA . TYR A 1 234 ? -15.946 1.468 23.966 1.00 83.81 234 TYR A CA 1
ATOM 1830 C C . TYR A 1 234 ? -17.194 2.265 24.340 1.00 83.81 234 TYR A C 1
ATOM 1832 O O . TYR A 1 234 ? -17.437 2.479 25.531 1.00 83.81 234 TYR A O 1
ATOM 1840 N N . GLN A 1 235 ? -17.991 2.665 23.351 1.00 91.56 235 GLN A N 1
ATOM 1841 C CA . GLN A 1 235 ? -19.256 3.365 23.570 1.00 91.56 235 GLN A CA 1
ATOM 1842 C C . GLN A 1 235 ? -20.254 2.482 24.328 1.00 91.56 235 GLN A C 1
ATOM 1844 O O . GLN A 1 235 ? -20.799 2.917 25.345 1.00 91.56 235 GLN A O 1
ATOM 1849 N N . ASP A 1 236 ? -20.413 1.222 23.919 1.00 83.38 236 ASP A N 1
ATOM 1850 C CA . ASP A 1 236 ? -21.285 0.250 24.586 1.00 83.38 236 ASP A CA 1
ATOM 1851 C C . ASP A 1 236 ? -20.837 -0.013 26.028 1.00 83.38 236 ASP A C 1
ATOM 1853 O O . ASP A 1 236 ? -21.645 0.036 26.958 1.00 83.38 236 ASP A O 1
ATOM 1857 N N . ARG A 1 237 ? -19.529 -0.195 26.255 1.00 84.44 237 ARG A N 1
ATOM 1858 C CA . ARG A 1 237 ? -18.969 -0.328 27.607 1.00 84.44 237 ARG A CA 1
ATOM 1859 C C . ARG A 1 237 ? -19.250 0.911 28.461 1.00 84.44 237 ARG A C 1
ATOM 1861 O O . ARG A 1 237 ? -19.603 0.766 29.630 1.00 84.44 237 ARG A O 1
ATOM 1868 N N . SER A 1 238 ? -19.063 2.113 27.914 1.00 89.38 238 SER A N 1
ATOM 1869 C CA . SER A 1 238 ? -19.334 3.371 28.622 1.00 89.38 238 SER A CA 1
ATOM 1870 C C . SER A 1 238 ? -20.809 3.471 29.020 1.00 89.38 238 SER A C 1
ATOM 1872 O O . SER A 1 238 ? -21.129 3.741 30.180 1.00 89.38 238 SER A O 1
ATOM 1874 N N . ARG A 1 239 ? -21.711 3.130 28.092 1.00 92.44 239 ARG A N 1
ATOM 1875 C CA . ARG A 1 239 ? -23.155 3.077 28.331 1.00 92.44 239 ARG A CA 1
ATOM 1876 C C . ARG A 1 239 ? -23.521 2.081 29.430 1.00 92.44 239 ARG A C 1
ATOM 1878 O O . ARG A 1 239 ? -24.208 2.455 30.374 1.00 92.44 239 ARG A O 1
ATOM 1885 N N . MET A 1 240 ? -23.006 0.851 29.374 1.00 83.94 240 MET A N 1
ATOM 1886 C CA . MET A 1 240 ? -23.250 -0.155 30.418 1.00 83.94 240 MET A CA 1
ATOM 1887 C C . MET A 1 240 ? -22.745 0.296 31.794 1.00 83.94 240 MET A C 1
ATOM 1889 O O . MET A 1 240 ? -23.402 0.041 32.803 1.00 83.94 240 MET A O 1
ATOM 1893 N N . LEU A 1 241 ? -21.587 0.965 31.861 1.00 84.56 241 LEU A N 1
ATOM 1894 C CA . LEU A 1 241 ? -21.062 1.516 33.115 1.00 84.56 241 LEU A CA 1
ATOM 1895 C C . LEU A 1 241 ? -21.970 2.620 33.673 1.00 84.56 241 LEU A C 1
ATOM 1897 O O . LEU A 1 241 ? -22.225 2.632 34.877 1.00 84.56 241 LEU A O 1
ATOM 1901 N N . SER A 1 242 ? -22.493 3.495 32.810 1.00 90.25 242 SER A N 1
ATOM 1902 C CA . SER A 1 242 ? -23.475 4.515 33.191 1.00 90.25 242 SER A CA 1
ATOM 1903 C C . SER A 1 242 ? -24.767 3.883 33.716 1.00 90.25 242 SER A C 1
ATOM 1905 O O . SER A 1 242 ? -25.204 4.210 34.817 1.00 90.25 242 SER A O 1
ATOM 1907 N N . ASP A 1 243 ? -25.331 2.914 32.989 1.00 87.81 243 ASP A N 1
ATOM 1908 C CA . ASP A 1 243 ? -26.557 2.209 33.383 1.00 87.81 243 ASP A CA 1
ATOM 1909 C C . ASP A 1 243 ? -26.389 1.485 34.729 1.00 87.81 243 ASP A C 1
ATOM 1911 O O . ASP A 1 243 ? -27.284 1.505 35.578 1.00 87.81 243 ASP A O 1
ATOM 1915 N N . MET A 1 244 ? -25.226 0.863 34.961 1.00 82.88 244 MET A N 1
ATOM 1916 C CA . MET A 1 244 ? -24.893 0.271 36.260 1.00 82.88 244 MET A CA 1
ATOM 1917 C C . MET A 1 244 ? -24.801 1.318 37.370 1.00 82.88 244 MET A C 1
ATOM 1919 O O . MET A 1 244 ? -25.251 1.049 38.484 1.00 82.88 244 MET A O 1
ATOM 1923 N N . GLY A 1 245 ? -24.233 2.492 37.082 1.00 89.56 245 GLY A N 1
ATOM 1924 C CA . GLY A 1 245 ? -24.190 3.624 38.006 1.00 89.56 245 GLY A CA 1
ATOM 1925 C C . GLY A 1 245 ? -25.592 4.060 38.432 1.00 89.56 245 GLY A C 1
ATOM 1926 O O . GLY A 1 245 ? -25.879 4.091 39.629 1.00 89.56 245 GLY A O 1
ATOM 1927 N N . CYS A 1 246 ? -26.488 4.281 37.464 1.00 90.94 246 CYS A N 1
ATOM 1928 C CA . CYS A 1 246 ? -27.887 4.632 37.718 1.00 90.94 246 CYS A CA 1
ATOM 1929 C C . CYS A 1 246 ? -28.609 3.552 38.535 1.00 90.94 246 CYS A C 1
ATOM 1931 O O . CYS A 1 246 ? -29.228 3.854 39.551 1.00 90.94 246 CYS A O 1
ATOM 1933 N N . ARG A 1 247 ? -28.480 2.271 38.160 1.00 83.94 247 ARG A N 1
ATOM 1934 C CA . ARG A 1 247 ? -29.109 1.164 38.906 1.00 83.94 247 ARG A CA 1
ATOM 1935 C C . ARG A 1 247 ? -28.588 1.049 40.335 1.00 83.94 247 ARG A C 1
ATOM 1937 O O . ARG A 1 247 ? -29.368 0.770 41.241 1.00 83.94 247 ARG A O 1
ATOM 1944 N N . LYS A 1 248 ? -27.283 1.249 40.551 1.00 91.06 248 LYS A N 1
ATOM 1945 C CA . LYS A 1 248 ? -26.694 1.258 41.897 1.00 91.06 248 LYS A CA 1
ATOM 1946 C C . LYS A 1 248 ? -27.313 2.371 42.740 1.00 91.06 248 LYS A C 1
ATOM 1948 O O . LYS A 1 248 ? -27.675 2.110 43.881 1.00 91.06 248 LYS A O 1
ATOM 1953 N N . GLN A 1 249 ? -27.470 3.565 42.171 1.00 92.69 249 GLN A N 1
ATOM 1954 C CA . GLN A 1 249 ? -28.121 4.682 42.847 1.00 92.69 249 GLN A CA 1
ATOM 1955 C C . GLN A 1 249 ? -29.569 4.342 43.230 1.00 92.69 249 GLN A C 1
ATOM 1957 O O . GLN A 1 249 ? -29.914 4.462 44.399 1.00 92.69 249 GLN A O 1
ATOM 1962 N N . THR A 1 250 ? -30.371 3.800 42.306 1.00 90.88 250 THR A N 1
ATOM 1963 C CA . THR A 1 250 ? -31.748 3.361 42.602 1.00 90.88 250 THR A CA 1
ATOM 1964 C C . THR A 1 250 ? -31.805 2.317 43.724 1.00 90.88 250 THR A C 1
ATOM 1966 O O . THR A 1 250 ? -32.689 2.358 44.574 1.00 90.88 250 THR A O 1
ATOM 1969 N N . VAL A 1 251 ? -30.859 1.370 43.768 1.00 88.88 251 VAL A N 1
ATOM 1970 C CA . VAL A 1 251 ? -30.794 0.373 44.852 1.00 88.88 251 VAL A CA 1
ATOM 1971 C C . VAL A 1 251 ? -30.482 1.024 46.201 1.00 88.88 251 VAL A C 1
ATOM 1973 O O . VAL A 1 251 ? -31.085 0.642 47.204 1.00 88.88 251 VAL A O 1
ATOM 1976 N N . GLU A 1 252 ? -29.561 1.987 46.249 1.00 91.94 252 GLU A N 1
ATOM 1977 C CA . GLU A 1 252 ? -29.263 2.715 47.488 1.00 91.94 252 GLU A CA 1
ATOM 1978 C C . GLU A 1 252 ? -30.430 3.618 47.920 1.00 91.94 252 GLU A C 1
ATOM 1980 O O . GLU A 1 252 ? -30.728 3.684 49.110 1.00 91.94 252 GLU A O 1
ATOM 1985 N N . GLU A 1 253 ? -31.158 4.226 46.980 1.00 91.50 253 GLU A N 1
ATOM 1986 C CA . GLU A 1 253 ? -32.395 4.973 47.257 1.00 91.50 253 GLU A CA 1
ATOM 1987 C C . GLU A 1 253 ? -33.468 4.066 47.881 1.00 91.50 253 GLU A C 1
ATOM 1989 O O . GLU A 1 253 ? -34.005 4.383 48.943 1.00 91.50 253 GLU A O 1
ATOM 1994 N N . ILE A 1 254 ? -33.725 2.890 47.293 1.00 91.69 254 ILE A N 1
ATOM 1995 C CA . ILE A 1 254 ? -34.668 1.901 47.845 1.00 91.69 254 ILE A CA 1
ATOM 1996 C C . ILE A 1 254 ? -34.230 1.452 49.245 1.00 91.69 254 ILE A C 1
ATOM 1998 O O . ILE A 1 254 ? -35.067 1.328 50.142 1.00 91.69 254 ILE A O 1
ATOM 2002 N N . ARG A 1 255 ? -32.930 1.216 49.468 1.00 89.94 255 ARG A N 1
ATOM 2003 C CA . ARG A 1 255 ? -32.403 0.878 50.801 1.00 89.94 255 ARG A CA 1
ATOM 2004 C C . ARG A 1 255 ? -32.626 2.006 51.799 1.00 89.94 255 ARG A C 1
ATOM 2006 O O . ARG A 1 255 ? -33.069 1.719 52.907 1.00 89.94 255 ARG A O 1
ATOM 2013 N N . GLY A 1 256 ? -32.348 3.250 51.414 1.00 94.12 256 GLY A N 1
ATOM 2014 C CA . GLY A 1 256 ? -32.589 4.430 52.243 1.00 94.12 256 GLY A CA 1
ATOM 2015 C C . GLY A 1 256 ? -34.051 4.529 52.675 1.00 94.12 256 GLY A C 1
ATOM 2016 O O . GLY A 1 256 ? -34.329 4.592 53.870 1.00 94.12 256 GLY A O 1
ATOM 2017 N N . LEU A 1 257 ? -34.981 4.416 51.721 1.00 94.06 257 LEU A N 1
ATOM 2018 C CA . LEU A 1 257 ? -36.423 4.396 51.996 1.00 94.06 257 LEU A CA 1
ATOM 2019 C C . LEU A 1 257 ? -36.823 3.225 52.904 1.00 94.06 257 LEU A C 1
ATOM 2021 O O . LEU A 1 257 ? -37.614 3.396 53.826 1.00 94.06 257 LEU A O 1
ATOM 2025 N N . THR A 1 258 ? -36.256 2.037 52.686 1.00 92.38 258 THR A N 1
ATOM 2026 C CA . THR A 1 258 ? -36.560 0.850 53.504 1.00 92.38 258 THR A CA 1
ATOM 2027 C C . THR A 1 258 ? -36.104 1.030 54.953 1.00 92.38 258 THR A C 1
ATOM 2029 O O . THR A 1 258 ? -36.835 0.667 55.874 1.00 92.38 258 THR A O 1
ATOM 2032 N N . TRP A 1 259 ? -34.915 1.599 55.174 1.00 94.62 259 TRP A N 1
ATOM 2033 C CA . TRP A 1 259 ? -34.424 1.907 56.520 1.00 94.62 259 TRP A CA 1
ATOM 2034 C C . TRP A 1 259 ? -35.277 2.966 57.209 1.00 94.62 259 TRP A C 1
ATOM 2036 O O . TRP A 1 259 ? -35.645 2.777 58.365 1.00 94.62 259 TRP A O 1
ATOM 2046 N N . GLN A 1 260 ? -35.660 4.015 56.480 1.00 96.44 260 GLN A N 1
ATOM 2047 C CA . GLN A 1 260 ? -36.566 5.039 56.988 1.00 96.44 260 GLN A CA 1
ATOM 2048 C C . GLN A 1 260 ? -37.909 4.434 57.429 1.00 96.44 260 GLN A C 1
ATOM 2050 O O . GLN A 1 260 ? -38.341 4.659 58.556 1.00 96.44 260 GLN A O 1
ATOM 2055 N N . GLN A 1 261 ? -38.532 3.601 56.590 1.00 93.06 261 GLN A N 1
ATOM 2056 C CA . GLN A 1 261 ? -39.787 2.914 56.922 1.00 93.06 261 GLN A CA 1
ATOM 2057 C C . GLN A 1 261 ? -39.645 1.976 58.131 1.00 93.06 261 GLN A C 1
ATOM 2059 O O . GLN A 1 261 ? -40.556 1.866 58.953 1.00 93.06 261 GLN A O 1
ATOM 2064 N N . LEU A 1 262 ? -38.500 1.301 58.274 1.00 93.25 262 LEU A N 1
ATOM 2065 C CA . LEU A 1 262 ? -38.223 0.458 59.436 1.00 93.25 262 LEU A CA 1
ATOM 2066 C C . LEU A 1 262 ? -38.148 1.286 60.727 1.00 93.25 262 LEU A C 1
ATOM 2068 O O . LEU A 1 262 ? -38.668 0.854 61.756 1.00 93.25 262 LEU A O 1
ATOM 2072 N N . ASP A 1 263 ? -37.504 2.450 60.688 1.00 95.50 263 ASP A N 1
ATOM 2073 C CA . ASP A 1 263 ? -37.386 3.330 61.850 1.00 95.50 263 ASP A CA 1
ATOM 2074 C C . ASP A 1 263 ? -38.730 3.983 62.205 1.00 95.50 263 ASP A C 1
ATOM 2076 O O . ASP A 1 263 ? -39.120 3.961 63.373 1.00 95.50 263 ASP A O 1
ATOM 2080 N N . GLU A 1 264 ? -39.512 4.416 61.212 1.00 95.31 264 GLU A N 1
ATOM 2081 C CA . GLU A 1 264 ? -40.898 4.866 61.407 1.00 95.31 264 GLU A CA 1
ATOM 2082 C C . GLU A 1 264 ? -41.759 3.769 62.065 1.00 95.31 264 GLU A C 1
ATOM 2084 O O . GLU A 1 264 ? -42.484 4.026 63.032 1.00 95.31 264 GLU A O 1
ATOM 2089 N N . ALA A 1 265 ? -41.638 2.516 61.613 1.00 93.62 265 ALA A N 1
ATOM 2090 C CA . ALA A 1 265 ? -42.349 1.385 62.206 1.00 93.62 265 ALA A CA 1
ATOM 2091 C C . ALA A 1 265 ? -41.902 1.099 63.650 1.00 93.62 265 ALA A C 1
ATOM 2093 O O . ALA A 1 265 ? -42.745 0.841 64.515 1.00 93.62 265 ALA A O 1
ATOM 2094 N N . LYS A 1 266 ? -40.595 1.167 63.946 1.00 95.56 266 LYS A N 1
ATOM 2095 C CA . LYS A 1 266 ? -40.079 1.043 65.322 1.00 95.56 266 LYS A CA 1
ATOM 2096 C C . LYS A 1 266 ? -40.637 2.138 66.223 1.00 95.56 266 LYS A C 1
ATOM 2098 O O . LYS A 1 266 ? -41.048 1.833 67.343 1.00 95.56 266 LYS A O 1
ATOM 2103 N N . ASP A 1 267 ? -40.695 3.377 65.746 1.00 96.75 267 ASP A N 1
ATOM 2104 C CA . ASP A 1 267 ? -41.242 4.508 66.494 1.00 96.75 267 ASP A CA 1
ATOM 2105 C C . ASP A 1 267 ? -42.727 4.319 66.800 1.00 96.75 267 ASP A C 1
ATOM 2107 O O . ASP A 1 267 ? -43.154 4.514 67.944 1.00 96.75 267 ASP A O 1
ATOM 2111 N N . VAL A 1 268 ? -43.517 3.892 65.809 1.00 96.31 268 VAL A N 1
ATOM 2112 C CA . VAL A 1 268 ? -44.935 3.555 66.001 1.00 96.31 268 VAL A CA 1
ATOM 2113 C C . VAL A 1 268 ? -45.080 2.422 67.013 1.00 96.31 268 VAL A C 1
ATOM 2115 O O . VAL A 1 268 ? -45.828 2.576 67.974 1.00 96.31 268 VAL A O 1
ATOM 2118 N N . MET A 1 269 ? -44.324 1.327 66.888 1.00 94.69 269 MET A N 1
ATOM 2119 C CA . MET A 1 269 ? -44.357 0.228 67.862 1.00 94.69 269 MET A CA 1
ATOM 2120 C C . MET A 1 269 ? -43.982 0.685 69.276 1.00 94.69 269 MET A C 1
ATOM 2122 O O . MET A 1 269 ? -44.632 0.283 70.240 1.00 94.69 269 MET A O 1
ATOM 2126 N N . CYS A 1 270 ? -42.975 1.550 69.426 1.00 95.94 270 CYS A N 1
ATOM 2127 C CA . CYS A 1 270 ? -42.590 2.108 70.723 1.00 95.94 270 CYS A CA 1
ATOM 2128 C C . CYS A 1 270 ? -43.713 2.965 71.325 1.00 95.94 270 CYS A C 1
ATOM 2130 O O . CYS A 1 270 ? -44.001 2.850 72.518 1.00 95.94 270 CYS A O 1
ATOM 2132 N N . LYS A 1 271 ? -44.372 3.806 70.517 1.00 97.06 271 LYS A N 1
ATOM 2133 C CA . LYS A 1 271 ? -45.531 4.614 70.939 1.00 97.06 271 LYS A CA 1
ATOM 2134 C C . LYS A 1 271 ? -46.723 3.729 71.325 1.00 97.06 271 LYS A C 1
ATOM 2136 O O . LYS A 1 271 ? -47.320 3.936 72.382 1.00 97.06 271 LYS A O 1
ATOM 2141 N N . THR A 1 272 ? -47.028 2.708 70.529 1.00 97.12 272 THR A N 1
ATOM 2142 C CA . THR A 1 272 ? -48.097 1.737 70.808 1.00 97.12 272 THR A CA 1
ATOM 2143 C C . THR A 1 272 ? -47.806 0.926 72.071 1.00 97.12 272 THR A C 1
ATOM 2145 O O . THR A 1 272 ? -48.682 0.751 72.908 1.00 97.12 272 THR A O 1
ATOM 2148 N N . SER A 1 273 ? -46.560 0.501 72.285 1.00 96.50 273 SER A N 1
ATOM 2149 C CA . SER A 1 273 ? -46.151 -0.201 73.508 1.00 96.50 273 SER A CA 1
ATOM 2150 C C . SER A 1 273 ? -46.320 0.676 74.755 1.00 96.50 273 SER A C 1
ATOM 2152 O O . SER A 1 273 ? -46.888 0.231 75.751 1.00 96.50 273 SER A O 1
ATOM 2154 N N . LYS A 1 274 ? -45.921 1.955 74.688 1.00 97.50 274 LYS A N 1
ATOM 2155 C CA . LYS A 1 274 ? -46.117 2.921 75.786 1.00 97.50 274 LYS A CA 1
ATOM 2156 C C . LYS A 1 274 ? -47.595 3.152 76.107 1.00 97.50 274 LYS A C 1
ATOM 2158 O O . LYS A 1 274 ? -47.968 3.164 77.277 1.00 97.50 274 LYS A O 1
ATOM 2163 N N . THR A 1 275 ? -48.436 3.334 75.088 1.00 97.00 275 THR A N 1
ATOM 2164 C CA . THR A 1 275 ? -49.886 3.527 75.282 1.00 97.00 275 THR A CA 1
ATOM 2165 C C . THR A 1 275 ? -50.555 2.271 75.833 1.00 97.00 275 THR A C 1
ATOM 2167 O O . THR A 1 275 ? -51.363 2.372 76.754 1.00 97.00 275 THR A O 1
ATOM 2170 N N . TRP A 1 276 ? -50.155 1.088 75.362 1.00 96.75 276 TRP A N 1
ATOM 2171 C CA . TRP A 1 276 ? -50.610 -0.186 75.913 1.00 96.75 276 TRP A CA 1
ATOM 2172 C C . TRP A 1 276 ? -50.225 -0.338 77.392 1.00 96.75 276 TRP A C 1
ATOM 2174 O O . TRP A 1 276 ? -51.099 -0.588 78.220 1.00 96.75 276 TRP A O 1
ATOM 2184 N N . GLN A 1 277 ? -48.962 -0.087 77.757 1.00 96.44 277 GLN A N 1
ATOM 2185 C CA . GLN A 1 277 ? -48.506 -0.114 79.155 1.00 96.44 277 GLN A CA 1
ATOM 2186 C C . GLN A 1 277 ? -49.280 0.870 80.044 1.00 96.44 277 GLN A C 1
ATOM 2188 O O . GLN A 1 277 ? -49.642 0.524 81.167 1.00 96.44 277 GLN A O 1
ATOM 2193 N N . ALA A 1 278 ? -49.564 2.078 79.547 1.00 96.50 278 ALA A N 1
ATOM 2194 C CA . ALA A 1 278 ? -50.369 3.061 80.269 1.00 96.50 278 ALA A CA 1
ATOM 2195 C C . ALA A 1 278 ? -51.811 2.571 80.483 1.00 96.50 278 ALA A C 1
ATOM 2197 O O . ALA A 1 278 ? -52.326 2.664 81.595 1.00 96.50 278 ALA A O 1
ATOM 2198 N N . SER A 1 279 ? -52.434 1.990 79.451 1.00 94.81 279 SER A N 1
ATOM 2199 C CA . SER A 1 279 ? -53.787 1.430 79.549 1.00 94.81 279 SER A CA 1
ATOM 2200 C C . SER A 1 279 ? -53.866 0.240 80.510 1.00 94.81 279 SER A C 1
ATOM 2202 O O . SER A 1 279 ? -54.821 0.122 81.274 1.00 94.81 279 SER A O 1
ATOM 2204 N N . GLU A 1 280 ? -52.834 -0.607 80.536 1.00 96.38 280 GLU A N 1
ATOM 2205 C CA . GLU A 1 280 ? -52.726 -1.737 81.458 1.00 96.38 280 GLU A CA 1
ATOM 2206 C C . GLU A 1 280 ? -52.567 -1.244 82.904 1.00 96.38 280 GLU A C 1
ATOM 2208 O O . GLU A 1 280 ? -53.263 -1.713 83.805 1.00 96.38 280 GLU A O 1
ATOM 2213 N N . ALA A 1 281 ? -51.716 -0.238 83.134 1.00 96.56 281 ALA A N 1
ATOM 2214 C CA . ALA A 1 281 ? -51.558 0.387 84.446 1.00 96.56 281 ALA A CA 1
ATOM 2215 C C . ALA A 1 281 ? -52.866 1.034 84.938 1.00 96.56 281 ALA A C 1
ATOM 2217 O O . ALA A 1 281 ? -53.257 0.840 86.093 1.00 96.56 281 ALA A O 1
ATOM 2218 N N . GLU A 1 282 ? -53.580 1.744 84.060 1.00 96.56 282 GLU A N 1
ATOM 2219 C CA . GLU A 1 282 ? -54.888 2.328 84.363 1.00 96.56 282 GLU A CA 1
ATOM 2220 C C . GLU A 1 282 ? -55.932 1.243 84.665 1.00 96.56 282 GLU A C 1
ATOM 2222 O O . GLU A 1 282 ? -56.688 1.344 85.635 1.00 96.56 282 GLU A O 1
ATOM 2227 N N . HIS A 1 283 ? -55.959 0.157 83.889 1.00 95.69 283 HIS A N 1
ATOM 2228 C CA . HIS A 1 283 ? -56.877 -0.949 84.132 1.00 95.69 283 HIS A CA 1
ATOM 2229 C C . HIS A 1 283 ? -56.609 -1.627 85.484 1.00 95.69 283 HIS A C 1
ATOM 2231 O O . HIS A 1 283 ? -57.548 -1.903 86.240 1.00 95.69 283 HIS A O 1
ATOM 2237 N N . GLN A 1 284 ? -55.340 -1.841 85.836 1.00 96.19 284 GLN A N 1
ATOM 2238 C CA . GLN A 1 284 ? -54.945 -2.357 87.147 1.00 96.19 284 GLN A CA 1
ATOM 2239 C C . GLN A 1 284 ? -55.340 -1.408 88.281 1.00 96.19 284 GLN A C 1
ATOM 2241 O O . GLN A 1 284 ? -55.808 -1.869 89.326 1.00 96.19 284 GLN A O 1
ATOM 2246 N N . GLN A 1 285 ? -55.198 -0.096 88.086 1.00 96.44 285 GLN A N 1
ATOM 2247 C CA . GLN A 1 285 ? -55.662 0.903 89.044 1.00 96.44 285 GLN A CA 1
ATOM 2248 C C . GLN A 1 285 ? -57.178 0.806 89.250 1.00 96.44 285 GLN A C 1
ATOM 2250 O O . GLN A 1 285 ? -57.620 0.629 90.387 1.00 96.44 285 GLN A O 1
ATOM 2255 N N . ARG A 1 286 ? -57.966 0.809 88.169 1.00 95.25 286 ARG A N 1
ATOM 2256 C CA . ARG A 1 286 ? -59.430 0.660 88.232 1.00 95.25 286 ARG A CA 1
ATOM 2257 C C . ARG A 1 286 ? -59.839 -0.648 88.911 1.00 95.25 286 ARG A C 1
ATOM 2259 O O . ARG A 1 286 ? -60.756 -0.656 89.724 1.00 95.25 286 ARG A O 1
ATOM 2266 N N . ARG A 1 287 ? -59.137 -1.759 88.648 1.00 95.25 287 ARG A N 1
ATOM 2267 C CA . ARG A 1 287 ? -59.360 -3.039 89.348 1.00 95.25 287 ARG A CA 1
ATOM 2268 C C . ARG A 1 287 ? -59.136 -2.923 90.856 1.00 95.25 287 ARG A C 1
ATOM 2270 O O . ARG A 1 287 ? -59.939 -3.446 91.623 1.00 95.25 287 ARG A O 1
ATOM 2277 N N . ARG A 1 288 ? -58.077 -2.234 91.293 1.00 96.38 288 ARG A N 1
ATOM 2278 C CA . ARG A 1 288 ? -57.809 -1.991 92.724 1.00 96.38 288 ARG A CA 1
ATOM 2279 C C . ARG A 1 288 ? -58.869 -1.089 93.352 1.00 96.38 288 ARG A C 1
ATOM 2281 O O . ARG A 1 288 ? -59.296 -1.359 94.469 1.00 96.38 288 ARG A O 1
ATOM 2288 N N . GLU A 1 289 ? -59.300 -0.043 92.654 1.00 95.50 289 GLU A N 1
ATOM 2289 C CA . GLU A 1 289 ? -60.371 0.852 93.107 1.00 95.50 289 GLU A CA 1
ATOM 2290 C C . GLU A 1 289 ? -61.702 0.109 93.245 1.00 95.50 289 GLU A C 1
ATOM 2292 O O . GLU A 1 289 ? -62.327 0.179 94.300 1.00 95.50 289 GLU A O 1
ATOM 2297 N N . LEU A 1 290 ? -62.088 -0.684 92.242 1.00 95.44 290 LEU A N 1
ATOM 2298 C CA . LEU A 1 290 ? -63.273 -1.540 92.305 1.00 95.44 290 LEU A CA 1
ATOM 2299 C C . LEU A 1 290 ? -63.181 -2.556 93.446 1.00 95.44 290 LEU A C 1
ATOM 2301 O O . LEU A 1 290 ? -64.155 -2.735 94.169 1.00 95.44 290 LEU A O 1
ATOM 2305 N N . ALA A 1 291 ? -62.019 -3.180 93.663 1.00 93.94 291 ALA A N 1
ATOM 2306 C CA . ALA A 1 291 ? -61.812 -4.087 94.791 1.00 93.94 291 ALA A CA 1
ATOM 2307 C C . ALA A 1 291 ? -61.949 -3.369 96.146 1.00 93.94 291 ALA A C 1
ATOM 2309 O O . ALA A 1 291 ? -62.561 -3.911 97.064 1.00 93.94 291 ALA A O 1
ATOM 2310 N N . ARG A 1 292 ? -61.437 -2.134 96.272 1.00 94.81 292 ARG A N 1
ATOM 2311 C CA . ARG A 1 292 ? -61.611 -1.296 97.473 1.00 94.81 292 ARG A CA 1
ATOM 2312 C C . ARG A 1 292 ? -63.072 -0.915 97.695 1.00 94.81 292 ARG A C 1
ATOM 2314 O O . ARG A 1 292 ? -63.548 -1.036 98.818 1.00 94.81 292 ARG A O 1
ATOM 2321 N N . LEU A 1 293 ? -63.782 -0.491 96.649 1.00 94.25 293 LEU A N 1
ATOM 2322 C CA . LEU A 1 293 ? -65.209 -0.169 96.720 1.00 94.25 293 LEU A CA 1
ATOM 2323 C C . LEU A 1 293 ? -66.039 -1.404 97.089 1.00 94.25 293 LEU A C 1
ATOM 2325 O O . LEU A 1 293 ? -66.893 -1.323 97.966 1.00 94.25 293 LEU A O 1
ATOM 2329 N N . ALA A 1 294 ? -65.751 -2.559 96.485 1.00 92.94 294 ALA A N 1
ATOM 2330 C CA . ALA A 1 294 ? -66.402 -3.824 96.811 1.00 92.94 294 ALA A CA 1
ATOM 2331 C C . ALA A 1 294 ? -66.132 -4.250 98.263 1.00 92.94 294 ALA A C 1
ATOM 2333 O O . ALA A 1 294 ? -67.055 -4.680 98.956 1.00 92.94 294 ALA A O 1
ATOM 2334 N N . ALA A 1 295 ? -64.898 -4.087 98.754 1.00 91.88 295 ALA A N 1
ATOM 2335 C CA . ALA A 1 295 ? -64.548 -4.346 100.148 1.00 91.88 295 ALA A CA 1
ATOM 2336 C C . ALA A 1 295 ? -65.273 -3.387 101.108 1.00 91.88 295 ALA A C 1
ATOM 2338 O O . ALA A 1 295 ? -65.862 -3.846 102.083 1.00 91.88 295 ALA A O 1
ATOM 2339 N N . ALA A 1 296 ? -65.300 -2.084 100.809 1.00 91.75 296 ALA A N 1
ATOM 2340 C CA . ALA A 1 296 ? -66.018 -1.084 101.599 1.00 91.75 296 ALA A CA 1
ATOM 2341 C C . ALA A 1 296 ? -67.530 -1.359 101.632 1.00 91.75 296 ALA A C 1
ATOM 2343 O O . ALA A 1 296 ? -68.145 -1.303 102.692 1.00 91.75 296 ALA A O 1
ATOM 2344 N N . HIS A 1 297 ? -68.126 -1.729 100.495 1.00 90.50 297 HIS A N 1
ATOM 2345 C CA . HIS A 1 297 ? -69.532 -2.122 100.421 1.00 90.50 297 HIS A CA 1
ATOM 2346 C C . HIS A 1 297 ? -69.809 -3.406 101.214 1.00 90.50 297 HIS A C 1
ATOM 2348 O O . HIS A 1 297 ? -70.783 -3.470 101.957 1.00 90.50 297 HIS A O 1
ATOM 2354 N N . SER A 1 298 ? -68.933 -4.411 101.119 1.00 86.62 298 SER A N 1
ATOM 2355 C CA . SER A 1 298 ? -69.043 -5.650 101.905 1.00 86.62 298 SER A CA 1
ATOM 2356 C C . SER A 1 298 ? -68.959 -5.372 103.410 1.00 86.62 298 SER A C 1
ATOM 2358 O O . SER A 1 298 ? -69.735 -5.926 104.184 1.00 86.62 298 SER A O 1
ATOM 2360 N N . GLN A 1 299 ? -68.070 -4.466 103.828 1.00 87.19 299 GLN A N 1
ATOM 2361 C CA . GLN A 1 299 ? -67.972 -4.003 105.215 1.00 87.19 299 GLN A CA 1
ATOM 2362 C C . GLN A 1 299 ? -69.215 -3.217 105.652 1.00 87.19 299 GLN A C 1
ATOM 2364 O O . GLN A 1 299 ? -69.713 -3.441 106.751 1.00 87.19 299 GLN A O 1
ATOM 2369 N N . ALA A 1 300 ? -69.751 -2.340 104.799 1.00 82.88 300 ALA A N 1
ATOM 2370 C CA . ALA A 1 300 ? -70.976 -1.593 105.078 1.00 82.88 300 ALA A CA 1
ATOM 2371 C C . ALA A 1 300 ? -72.195 -2.518 105.213 1.00 82.88 300 ALA A C 1
ATOM 2373 O O . ALA A 1 300 ? -72.985 -2.345 106.136 1.00 82.88 300 ALA A O 1
ATOM 2374 N N . LEU A 1 301 ? -72.322 -3.535 104.352 1.00 78.62 301 LEU A N 1
ATOM 2375 C CA . LEU A 1 301 ? -73.343 -4.579 104.473 1.00 78.62 301 LEU A CA 1
ATOM 2376 C C . LEU A 1 301 ? -73.183 -5.377 105.771 1.00 78.62 301 LEU A C 1
ATOM 2378 O O . LEU A 1 301 ? -74.171 -5.606 106.465 1.00 78.62 301 LEU A O 1
ATOM 2382 N N . ALA A 1 302 ? -71.955 -5.764 106.132 1.00 75.44 302 ALA A N 1
ATOM 2383 C CA . ALA A 1 302 ? -71.684 -6.453 107.392 1.00 75.44 302 ALA A CA 1
ATOM 2384 C C . ALA A 1 302 ? -72.074 -5.585 108.605 1.00 75.44 302 ALA A C 1
ATOM 2386 O O . ALA A 1 302 ? -72.777 -6.062 109.497 1.00 75.44 302 ALA A O 1
ATOM 2387 N N . ALA A 1 303 ? -71.709 -4.299 108.605 1.00 74.62 303 ALA A N 1
ATOM 2388 C CA . ALA A 1 303 ? -72.074 -3.344 109.651 1.00 74.62 303 ALA A CA 1
ATOM 2389 C C . ALA A 1 303 ? -73.591 -3.082 109.716 1.00 74.62 303 ALA A C 1
ATOM 2391 O O . ALA A 1 303 ? -74.164 -3.056 110.803 1.00 74.62 303 ALA A O 1
ATOM 2392 N N . ALA A 1 304 ? -74.264 -2.953 108.569 1.00 71.62 304 ALA A N 1
ATOM 2393 C CA . ALA A 1 304 ? -75.717 -2.807 108.493 1.00 71.62 304 ALA A CA 1
ATOM 2394 C C . ALA A 1 304 ? -76.451 -4.069 108.979 1.00 71.62 304 ALA A C 1
ATOM 2396 O O . ALA A 1 304 ? -77.470 -3.955 109.656 1.00 71.62 304 ALA A O 1
ATOM 2397 N N . SER A 1 305 ? -75.911 -5.264 108.707 1.00 59.62 305 SER A N 1
ATOM 2398 C CA . SER A 1 305 ? -76.449 -6.527 109.234 1.00 59.62 305 SER A CA 1
ATOM 2399 C C . SER A 1 305 ? -76.296 -6.646 110.755 1.00 59.62 305 SER A C 1
ATOM 2401 O O . SER A 1 305 ? -77.156 -7.226 111.409 1.00 59.62 305 SER A O 1
ATOM 2403 N N . ALA A 1 306 ? -75.247 -6.044 111.329 1.00 58.53 306 ALA A N 1
ATOM 2404 C CA . ALA A 1 306 ? -75.015 -6.012 112.772 1.00 58.53 306 ALA A CA 1
ATOM 2405 C C . ALA A 1 306 ? -75.893 -4.978 113.509 1.00 58.53 306 ALA A C 1
ATOM 2407 O O . ALA A 1 306 ? -76.084 -5.095 114.718 1.00 58.53 306 ALA A O 1
ATOM 2408 N N . ALA A 1 307 ? -76.435 -3.981 112.799 1.00 52.78 307 ALA A N 1
ATOM 2409 C CA . ALA A 1 307 ? -77.248 -2.900 113.363 1.00 52.78 307 ALA A CA 1
ATOM 2410 C C . ALA A 1 307 ? -78.770 -3.084 113.188 1.00 52.78 307 ALA A C 1
ATOM 2412 O O . ALA A 1 307 ? -79.543 -2.302 113.743 1.00 52.78 307 ALA A O 1
ATOM 2413 N N . GLN A 1 308 ? -79.230 -4.097 112.445 1.00 41.12 308 GLN A N 1
ATOM 2414 C CA . GLN A 1 308 ? -80.657 -4.419 112.374 1.00 41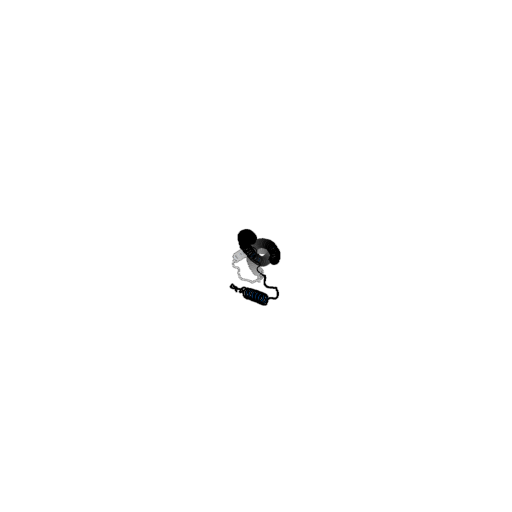.12 308 GLN A CA 1
ATOM 2415 C C . GLN A 1 308 ? -81.061 -5.361 113.523 1.00 41.12 308 GLN A C 1
ATOM 2417 O O . GLN A 1 308 ? -80.519 -6.463 113.622 1.00 41.12 308 GLN A O 1
ATOM 2422 N N . PRO A 1 309 ? -82.046 -5.002 114.373 1.00 41.25 309 PRO A N 1
ATOM 2423 C CA . PRO A 1 309 ? -82.709 -5.996 115.204 1.00 41.25 309 PRO A CA 1
ATOM 2424 C C . PRO A 1 309 ? -83.411 -6.987 114.273 1.00 41.25 309 PRO A C 1
ATOM 2426 O O . PRO A 1 309 ? -83.991 -6.581 113.269 1.00 41.25 309 PRO A O 1
ATOM 2429 N N . ALA A 1 310 ? -83.327 -8.275 114.601 1.00 43.12 310 ALA A N 1
ATOM 2430 C CA . ALA A 1 310 ? -83.815 -9.407 113.821 1.00 43.12 310 ALA A CA 1
ATOM 2431 C C . ALA A 1 310 ? -85.231 -9.212 113.236 1.00 43.12 310 ALA A C 1
ATOM 2433 O O . ALA A 1 310 ? -86.226 -9.686 113.785 1.00 43.12 310 ALA A O 1
ATOM 2434 N N . LEU A 1 311 ? -85.333 -8.579 112.068 1.00 47.12 311 LEU A N 1
ATOM 2435 C CA . LEU A 1 311 ? -86.501 -8.678 111.213 1.00 47.12 311 LEU A CA 1
ATOM 2436 C C . LEU A 1 311 ? -86.360 -9.998 110.467 1.00 47.12 311 LEU A C 1
ATOM 2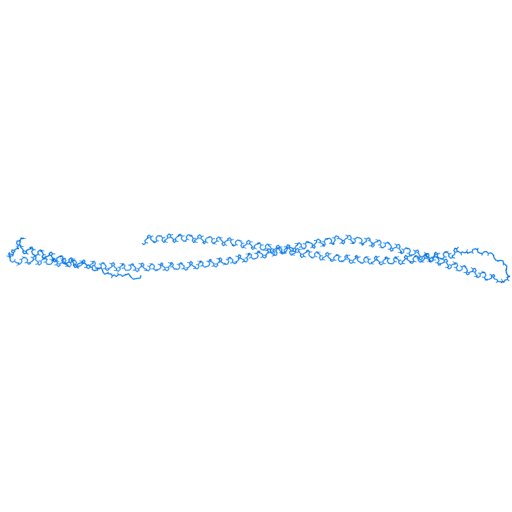438 O O . LEU A 1 311 ? -85.628 -10.113 109.487 1.00 47.12 311 LEU A O 1
ATOM 2442 N N . ARG A 1 312 ? -87.060 -11.020 110.969 1.00 45.50 312 ARG A N 1
ATOM 2443 C CA . ARG A 1 312 ? -87.340 -12.255 110.235 1.00 45.50 312 ARG A CA 1
ATOM 2444 C C . ARG A 1 312 ? -88.146 -11.911 108.981 1.00 45.50 312 ARG A C 1
ATOM 2446 O O . ARG A 1 312 ? -89.366 -12.050 108.959 1.00 45.50 312 ARG A O 1
ATOM 2453 N N . VAL A 1 313 ? -87.470 -11.467 107.930 1.00 48.94 313 VAL A N 1
ATOM 2454 C CA . VAL A 1 313 ? -88.029 -11.480 106.583 1.00 48.94 313 VAL A CA 1
ATOM 2455 C C . VAL A 1 313 ? -88.072 -12.946 106.175 1.00 48.94 313 VAL A C 1
ATOM 2457 O O . VAL A 1 313 ? -87.041 -13.573 105.942 1.00 48.94 313 VAL A O 1
ATOM 2460 N N . LYS A 1 314 ? -89.276 -13.523 106.177 1.00 53.06 314 LYS A N 1
ATOM 2461 C CA . LYS A 1 314 ? -89.527 -14.838 105.591 1.00 53.06 314 LYS A CA 1
ATOM 2462 C C . LYS A 1 314 ? -89.173 -14.740 104.109 1.00 53.06 314 LYS A C 1
ATOM 2464 O O . LYS A 1 314 ? -89.886 -14.085 103.352 1.00 53.06 314 LYS A O 1
ATOM 2469 N N . LEU A 1 315 ? -88.056 -15.348 103.722 1.00 53.09 315 LEU A N 1
ATOM 2470 C CA . LEU A 1 315 ? -87.782 -15.647 102.323 1.00 53.09 315 LEU A CA 1
ATOM 2471 C C . LEU A 1 315 ? -88.975 -16.459 101.788 1.00 53.09 315 LEU A C 1
ATOM 2473 O O . LEU A 1 315 ? -89.387 -17.408 102.462 1.00 53.09 315 LEU A O 1
ATOM 2477 N N . PRO A 1 316 ? -89.578 -16.068 100.653 1.00 57.19 316 PRO A N 1
ATOM 2478 C CA . PRO A 1 316 ? -90.634 -16.858 100.040 1.00 57.19 316 PRO A CA 1
ATOM 2479 C C . PRO A 1 316 ? -90.092 -18.255 99.729 1.00 57.19 316 PRO A C 1
ATOM 2481 O O . PRO A 1 316 ? -88.951 -18.397 99.291 1.00 57.19 316 PRO A O 1
ATOM 2484 N N . GLU A 1 317 ? -90.899 -19.274 100.016 1.00 56.12 317 GLU A N 1
ATOM 2485 C CA . GLU A 1 317 ? -90.539 -20.671 99.780 1.00 56.12 317 GLU A CA 1
ATOM 2486 C C . GLU A 1 317 ? -90.152 -20.893 98.306 1.00 56.12 317 GLU A C 1
ATOM 2488 O O . GLU A 1 317 ? -90.729 -20.247 97.422 1.00 56.12 317 GLU A O 1
ATOM 2493 N N . PRO A 1 318 ? -89.182 -21.786 98.033 1.00 59.22 318 PRO A N 1
ATOM 2494 C CA . PRO A 1 318 ? -88.599 -21.988 96.704 1.00 59.22 318 PRO A CA 1
ATOM 2495 C C . PRO A 1 318 ? -89.592 -22.441 95.618 1.00 59.22 318 PRO A C 1
ATOM 2497 O O . PRO A 1 318 ? -89.242 -22.394 94.446 1.00 59.22 318 PRO A O 1
ATOM 2500 N N . ASP A 1 319 ? -90.834 -22.777 95.976 1.00 55.75 319 ASP A N 1
ATOM 2501 C CA . ASP A 1 319 ? -91.885 -23.205 95.039 1.00 55.75 319 ASP A CA 1
ATOM 2502 C C . ASP A 1 319 ? -93.002 -22.151 94.862 1.00 55.75 319 ASP A C 1
ATOM 2504 O O . ASP A 1 319 ? -94.070 -22.409 94.307 1.00 55.75 319 ASP A O 1
ATOM 2508 N N . SER A 1 320 ? -92.779 -20.925 95.344 1.00 57.00 320 SER A N 1
ATOM 2509 C CA . SER A 1 320 ? -93.700 -19.805 95.152 1.00 57.00 320 SER A CA 1
ATOM 2510 C C . SER A 1 320 ? -93.724 -19.348 93.688 1.00 57.00 320 SER A C 1
ATOM 2512 O O . SER A 1 320 ? -92.695 -18.974 93.124 1.00 57.00 320 SER A O 1
ATOM 2514 N N . VAL A 1 321 ? -94.924 -19.256 93.101 1.00 66.94 321 VAL A N 1
ATOM 2515 C CA . VAL A 1 321 ? -95.189 -18.763 91.728 1.00 66.94 321 VAL A CA 1
ATOM 2516 C C . VAL A 1 321 ? -94.541 -17.391 91.454 1.00 66.94 321 VAL A C 1
ATOM 2518 O O . VAL A 1 321 ? -94.226 -17.041 90.316 1.00 66.94 321 VAL A O 1
ATOM 2521 N N . HIS A 1 322 ? -94.286 -16.593 92.496 1.00 60.50 322 HIS A N 1
ATOM 2522 C CA . HIS A 1 322 ? -93.590 -15.311 92.369 1.00 60.50 322 HIS A CA 1
ATOM 2523 C C . HIS A 1 322 ? -92.083 -15.446 92.108 1.00 60.50 322 HIS A C 1
ATOM 2525 O O . HIS A 1 322 ? -91.511 -14.575 91.450 1.00 60.50 322 HIS A O 1
ATOM 2531 N N . MET A 1 323 ? -91.443 -16.523 92.567 1.00 68.06 323 MET A N 1
ATOM 2532 C CA . MET A 1 323 ? -90.026 -16.784 92.318 1.00 68.06 323 MET A CA 1
ATOM 2533 C C . MET A 1 323 ? -89.798 -17.336 90.902 1.00 68.06 323 MET A C 1
ATOM 2535 O O . MET A 1 323 ? -88.878 -16.880 90.224 1.00 68.06 323 MET A O 1
ATOM 2539 N N . GLU A 1 324 ? -90.684 -18.204 90.396 1.00 67.94 324 GLU A N 1
ATOM 2540 C CA . GLU A 1 324 ? -90.666 -18.639 88.988 1.00 67.94 324 GLU A CA 1
ATOM 2541 C C . GLU A 1 324 ? -90.909 -17.471 88.020 1.00 67.94 324 GLU A C 1
ATOM 2543 O O . GLU A 1 324 ? -90.183 -17.321 87.037 1.00 67.94 324 GLU A O 1
ATOM 2548 N N . ALA A 1 325 ? -91.854 -16.571 88.324 1.00 71.44 325 ALA A N 1
ATOM 2549 C CA . ALA A 1 325 ? -92.090 -15.375 87.511 1.00 71.44 325 ALA A CA 1
ATOM 2550 C C . ALA A 1 325 ? -90.889 -14.404 87.514 1.00 71.44 325 ALA A C 1
ATOM 2552 O O . ALA A 1 325 ? -90.603 -13.754 86.502 1.00 71.44 325 ALA A O 1
ATOM 2553 N N . ALA A 1 326 ? -90.166 -14.301 88.634 1.00 70.12 326 ALA A N 1
ATOM 2554 C CA . ALA A 1 326 ? -88.947 -13.500 88.730 1.00 70.12 326 ALA A CA 1
ATOM 2555 C C . ALA A 1 326 ? -87.784 -14.128 87.943 1.00 70.12 326 ALA A C 1
ATOM 2557 O O . ALA A 1 326 ? -87.078 -13.413 87.228 1.00 70.12 326 ALA A O 1
ATOM 2558 N N . LEU A 1 327 ? -87.630 -15.455 88.002 1.00 71.44 327 LEU A N 1
ATOM 2559 C CA . LEU A 1 327 ? -86.656 -16.207 87.205 1.00 71.44 327 LEU A CA 1
ATOM 2560 C C . LEU A 1 327 ? -86.943 -16.097 85.702 1.00 71.44 327 LEU A C 1
ATOM 2562 O O . LEU A 1 327 ? -86.027 -15.811 84.933 1.00 71.44 327 LEU A O 1
ATOM 2566 N N . GLN A 1 328 ? -88.205 -16.210 85.281 1.00 74.81 328 GLN A N 1
ATOM 2567 C CA . GLN A 1 328 ? -88.590 -16.030 83.878 1.00 74.81 328 GLN A CA 1
ATOM 2568 C C . GLN A 1 328 ? -88.357 -14.592 83.387 1.00 74.81 328 GLN A C 1
ATOM 2570 O O . GLN A 1 328 ? -87.866 -14.401 82.274 1.00 74.81 328 GLN A O 1
ATOM 2575 N N . ARG A 1 329 ? -88.617 -13.563 84.210 1.00 73.06 329 ARG A N 1
ATOM 2576 C CA . ARG A 1 329 ? -88.275 -12.168 83.857 1.00 73.06 329 ARG A CA 1
ATOM 2577 C C . ARG A 1 329 ? -86.770 -11.935 83.763 1.00 73.06 329 ARG A C 1
ATOM 2579 O O . ARG A 1 329 ? -86.334 -11.223 82.861 1.00 73.06 329 ARG A O 1
ATOM 2586 N N . ALA A 1 330 ? -85.977 -12.532 84.649 1.00 70.62 330 ALA A N 1
ATOM 2587 C CA . ALA A 1 330 ? -84.520 -12.429 84.599 1.00 70.62 330 ALA A CA 1
ATOM 2588 C C . ALA A 1 330 ? -83.942 -13.131 83.358 1.00 70.62 330 ALA A C 1
ATOM 2590 O O . ALA A 1 330 ? -83.064 -12.583 82.690 1.00 70.62 330 ALA A O 1
ATOM 2591 N N . GLN A 1 331 ? -84.482 -14.297 82.994 1.00 75.19 331 GLN A N 1
ATOM 2592 C CA . GLN A 1 331 ? -84.093 -15.018 81.781 1.00 75.19 331 GLN A CA 1
ATOM 2593 C C . GLN A 1 331 ? -84.517 -14.273 80.504 1.00 75.19 331 GLN A C 1
ATOM 2595 O O . GLN A 1 331 ? -83.708 -14.143 79.586 1.00 75.19 331 GLN A O 1
ATOM 2600 N N . ALA A 1 332 ? -85.720 -13.687 80.462 1.00 72.31 332 ALA A N 1
ATOM 2601 C CA . ALA A 1 332 ? -86.168 -12.855 79.340 1.00 72.31 332 ALA A CA 1
ATOM 2602 C C . ALA A 1 332 ? -85.323 -11.575 79.177 1.00 72.31 332 ALA A C 1
ATOM 2604 O O . ALA A 1 332 ? -84.965 -11.198 78.059 1.00 72.31 332 ALA A O 1
ATOM 2605 N N . ALA A 1 333 ? -84.938 -10.931 80.285 1.00 66.31 333 ALA A N 1
ATOM 2606 C CA . ALA A 1 333 ? -84.033 -9.784 80.259 1.00 66.31 333 ALA A CA 1
ATOM 2607 C C . ALA A 1 333 ? -82.632 -10.179 79.759 1.00 66.31 333 ALA A C 1
ATOM 2609 O O . ALA A 1 333 ? -82.064 -9.478 78.920 1.00 66.31 333 ALA A O 1
ATOM 2610 N N . SER A 1 334 ? -82.107 -11.328 80.196 1.00 67.19 334 SER A N 1
ATOM 2611 C CA . SER A 1 334 ? -80.805 -11.842 79.752 1.00 67.19 334 SER A CA 1
ATOM 2612 C C . SER A 1 334 ? -80.787 -12.178 78.251 1.00 67.19 334 SER A C 1
ATOM 2614 O O . SER A 1 334 ? -79.849 -11.801 77.546 1.00 67.19 334 SER A O 1
ATOM 2616 N N . ALA A 1 335 ? -81.870 -12.762 77.723 1.00 63.16 335 ALA A N 1
ATOM 2617 C CA . ALA A 1 335 ? -82.024 -13.023 76.290 1.00 63.16 335 ALA A CA 1
ATOM 2618 C C . ALA A 1 335 ? -82.083 -11.728 75.451 1.00 63.16 335 ALA A C 1
ATOM 2620 O O . ALA A 1 335 ? -81.500 -11.657 74.368 1.00 63.16 335 ALA A O 1
ATOM 2621 N N . SER A 1 336 ? -82.716 -10.665 75.966 1.00 64.12 336 SER A N 1
ATOM 2622 C CA . SER A 1 336 ? -82.791 -9.370 75.265 1.00 64.12 336 SER A CA 1
ATOM 2623 C C . SER A 1 336 ? -81.441 -8.639 75.166 1.00 64.12 336 SER A C 1
ATOM 2625 O O . SER A 1 336 ? -81.203 -7.900 74.209 1.00 64.12 336 SER A O 1
ATOM 2627 N N . VAL A 1 337 ? -80.531 -8.874 76.121 1.00 60.78 337 VAL A N 1
ATOM 2628 C CA . VAL A 1 337 ? -79.181 -8.285 76.131 1.00 60.78 337 VAL A CA 1
ATOM 2629 C C . VAL A 1 337 ? -78.252 -9.017 75.159 1.00 60.78 337 VAL A C 1
ATOM 2631 O O . VAL A 1 337 ? -77.470 -8.364 74.470 1.00 60.78 337 VAL A O 1
ATOM 2634 N N . GLN A 1 338 ? -78.384 -10.340 75.010 1.00 59.22 338 GLN A N 1
ATOM 2635 C CA . GLN A 1 338 ? -77.644 -11.090 73.986 1.00 59.22 338 GLN A CA 1
ATOM 2636 C C . GLN A 1 338 ? -78.096 -10.742 72.555 1.00 59.22 338 GLN A C 1
ATOM 2638 O O . GLN A 1 338 ? -77.258 -10.673 71.660 1.00 59.22 338 GLN A O 1
ATOM 2643 N N . ALA A 1 339 ? -79.377 -10.419 72.338 1.00 57.78 339 ALA A N 1
ATOM 2644 C CA . ALA A 1 339 ? -79.888 -10.012 71.023 1.00 57.78 339 ALA A CA 1
ATOM 2645 C C . ALA A 1 339 ? -79.424 -8.609 70.562 1.00 57.78 339 ALA A C 1
ATOM 2647 O O . ALA A 1 339 ? -79.419 -8.329 69.366 1.00 57.78 339 ALA A O 1
ATOM 2648 N N . ARG A 1 340 ? -79.006 -7.724 71.482 1.00 56.12 340 ARG A N 1
ATOM 2649 C CA . ARG A 1 340 ? -78.454 -6.387 71.161 1.00 56.12 340 ARG A CA 1
ATOM 2650 C C . ARG A 1 340 ? -76.927 -6.352 71.029 1.00 56.12 340 ARG A C 1
ATOM 2652 O O . ARG A 1 340 ? -76.383 -5.324 70.641 1.00 56.12 340 ARG A O 1
ATOM 2659 N N . GLY A 1 341 ? -76.244 -7.455 71.334 1.00 51.84 341 GLY A N 1
ATOM 2660 C CA . GLY A 1 341 ? -74.784 -7.570 71.314 1.00 51.84 341 GLY A CA 1
ATOM 2661 C C . GLY A 1 341 ? -74.179 -8.014 69.979 1.00 51.84 341 GLY A C 1
ATOM 2662 O O . GLY A 1 341 ? -73.069 -8.534 69.990 1.00 51.84 341 GLY A O 1
ATOM 2663 N N . ALA A 1 342 ? -74.876 -7.856 68.849 1.00 50.50 342 ALA A N 1
ATOM 2664 C CA . ALA A 1 342 ? -74.283 -8.053 67.526 1.00 50.50 342 ALA A CA 1
ATOM 2665 C C . ALA A 1 342 ? -73.603 -6.744 67.080 1.00 50.50 342 ALA A C 1
ATOM 2667 O O . ALA A 1 342 ? -74.307 -5.786 66.746 1.00 50.50 342 ALA A O 1
ATOM 2668 N N . PRO A 1 343 ? -72.260 -6.645 67.083 1.00 53.34 343 PRO A N 1
ATOM 2669 C CA . PRO A 1 343 ? -71.597 -5.479 66.527 1.00 53.34 343 PRO A CA 1
ATOM 2670 C C . PRO A 1 343 ? -71.811 -5.452 65.012 1.00 53.34 343 PRO A C 1
ATOM 2672 O O . PRO A 1 343 ? -71.516 -6.414 64.302 1.00 53.34 343 PRO A O 1
ATOM 2675 N N . ALA A 1 344 ? -72.319 -4.319 64.532 1.00 52.25 344 ALA A N 1
ATOM 2676 C CA . ALA A 1 344 ? -72.295 -3.945 63.132 1.00 52.25 344 ALA A CA 1
ATOM 2677 C C . ALA A 1 344 ? -70.850 -4.044 62.611 1.00 52.25 344 ALA A C 1
ATOM 2679 O O . ALA A 1 344 ? -69.975 -3.288 63.036 1.00 52.25 344 ALA A O 1
ATOM 2680 N N . GLN A 1 345 ? -70.603 -4.987 61.698 1.00 50.41 345 GLN A N 1
ATOM 2681 C CA . GLN A 1 345 ? -69.428 -4.970 60.834 1.00 50.41 345 GLN A CA 1
ATOM 2682 C C . GLN A 1 345 ? -69.547 -3.745 59.928 1.00 50.41 345 GLN A C 1
ATOM 2684 O O . GLN A 1 345 ? -70.250 -3.760 58.919 1.00 50.41 345 GLN A O 1
ATOM 2689 N N . ALA A 1 346 ? -68.893 -2.660 60.332 1.00 51.22 346 ALA A N 1
ATOM 2690 C CA . ALA A 1 346 ? -68.673 -1.514 59.476 1.00 51.22 346 ALA A CA 1
ATOM 2691 C C . ALA A 1 346 ? -67.713 -1.922 58.351 1.00 51.22 346 ALA A C 1
ATOM 2693 O O . ALA A 1 346 ? -66.553 -2.261 58.582 1.00 51.22 346 ALA A O 1
ATOM 2694 N N . GLN A 1 347 ? -68.250 -1.895 57.135 1.00 56.72 347 GLN A N 1
ATOM 2695 C CA . GLN A 1 347 ? -67.509 -1.747 55.892 1.00 56.72 347 GLN A CA 1
ATOM 2696 C C . GLN A 1 347 ? -66.647 -0.479 55.955 1.00 56.72 347 GLN A C 1
ATOM 2698 O O . GLN A 1 347 ? -67.173 0.597 56.222 1.00 56.72 347 GLN A O 1
ATOM 2703 N N . GLN A 1 348 ? -65.352 -0.613 55.679 1.00 47.22 348 GLN A N 1
ATOM 2704 C CA . GLN A 1 348 ? -64.408 0.432 55.254 1.00 47.22 348 GLN A CA 1
ATOM 2705 C C . GLN A 1 348 ? -63.094 -0.303 54.943 1.00 47.22 348 GLN A C 1
ATOM 2707 O O . GLN A 1 348 ? -62.619 -1.060 55.779 1.00 47.22 348 GLN A O 1
ATOM 2712 N N . GLY A 1 349 ? -62.438 -0.208 53.796 1.00 45.47 349 GLY A N 1
ATOM 2713 C CA . GLY A 1 349 ? -62.675 0.459 52.527 1.00 45.47 349 GLY A CA 1
ATOM 2714 C C . GLY A 1 349 ? -61.613 -0.118 51.581 1.00 45.47 349 GLY A C 1
ATOM 2715 O O . GLY A 1 349 ? -60.465 -0.299 51.981 1.00 45.47 349 GLY A O 1
ATOM 2716 N N . LEU A 1 350 ? -62.032 -0.501 50.381 1.00 48.44 350 LEU A N 1
ATOM 2717 C CA . LEU A 1 350 ? -61.183 -0.967 49.288 1.00 48.44 350 LEU A CA 1
ATOM 2718 C C . LEU A 1 350 ? -61.279 0.127 48.227 1.00 48.44 350 LEU A C 1
ATOM 2720 O O . LEU A 1 350 ? -62.168 0.081 47.385 1.00 48.44 350 LEU A O 1
ATOM 2724 N N . GLU A 1 351 ? -60.423 1.136 48.329 1.00 54.84 351 GLU A N 1
ATOM 2725 C CA . GLU A 1 351 ? -60.134 2.046 47.226 1.00 54.84 351 GLU A CA 1
ATOM 2726 C C . GLU A 1 351 ? -58.614 2.234 47.146 1.00 54.84 351 GLU A C 1
ATOM 2728 O O . GLU A 1 351 ? -57.980 2.586 48.141 1.00 54.84 351 GLU A O 1
ATOM 2733 N N . GLU A 1 352 ? -58.124 1.943 45.936 1.00 47.72 352 GLU A N 1
ATOM 2734 C CA . GLU A 1 352 ? -56.799 2.166 45.325 1.00 47.72 352 GLU A CA 1
ATOM 2735 C C . GLU A 1 352 ? -55.605 1.293 45.746 1.00 47.72 352 GLU A C 1
ATOM 2737 O O . GLU A 1 352 ? -55.003 1.483 46.827 1.00 47.72 352 GLU A O 1
#

Foldseek 3Di:
DVVVVVVVVVVVVVVVVVVVVVVVVLVVVLVVLVVVLVVLVVVLVVLVVVLVVLVVVLVVLVVVLVVLVVVLVVLVVVLVVLVVVLVVLVVVLVVLVVVLVVLVVVLVVLVVVVVPDPPDDDDDDDDDDPCVVVVVVVVVVVVVVVVVVVVVSVVSVVVSVVSVVVSVVSVVVSVVSVVVSVVSVVVSVVSVVVSVVSVVVSVVSVVVSVVSVVVSVVSVVVSVVSVVVSVVSVVVVVVVVVVVVVVVVVVVVVVVVVVVVVVVVVVVVVVVVVVVVVVVVVVVVVVVVVVVVVVVVVVVVVVVVVPDDDPPPPDPPPPDPVNVVVVVVVVVVVVVVVVPPDDPPDDDDDDD